Protein AF-A0A972QNT9-F1 (afdb_monomer_lite)

Radius of gyration: 22.12 Å; chains: 1; bounding box: 58×32×55 Å

pLDDT: mean 95.59, std 3.78, range [54.38, 98.5]

Sequence (244 aa):
MSQEIMEFLKPRVGARFKMWLNICAHCGLCANTCHYYTANDNDPKMIPSYKIRFLKEILRKKGKVDRDYLQRVYETVYYECNMCRRCTLYCPFAIDIALMISLLRALLFSQGIAPEGLVRAIENYKKFGNQMAVTDEDWVETIEWCEEETAEELVGLKIPIDKKGAKMLYTVNAREPMFYPQDMMEVAKIFHVAGEDYTYCSKPGWDDTNLSMFCGDLKTSKMIVENTFKRAEELEVKQVAITE

Foldseek 3Di:
DLQLLLVLCVVVCDPLNVCLLPPPPVPLQLQVQFPLCVVVVNPPCLRLNNLLVLVVVCVVCSNPDDPVSLVVNQCCLPVSDPLPQSSQVRDPVNRRSSVSSLSSLLSCVSVVHDDPLLVQQLVLCVPALGSPVQHLVLVVVLQVVLQVVLCVVPPPQDAAELAAAFQEAEADAPCCSVPNVVVVSVVSVVCVVVVHTYYYYSGRQRHQDQSCSSSPVVVSSVVSNVRNVVSCVSSVYNYYHHDD

Structure (mmCIF, N/CA/C/O backbone):
data_AF-A0A972QNT9-F1
#
_entry.id   AF-A0A972QNT9-F1
#
loop_
_atom_site.group_PDB
_atom_site.id
_atom_site.type_symbol
_atom_site.label_atom_id
_atom_site.label_alt_id
_atom_site.label_comp_id
_atom_site.label_asym_id
_atom_site.label_entity_id
_atom_site.label_seq_id
_atom_site.pdbx_PDB_ins_code
_atom_site.Cartn_x
_atom_site.Cartn_y
_atom_site.Cartn_z
_atom_site.occupancy
_atom_site.B_iso_or_equiv
_atom_site.auth_seq_id
_atom_site.auth_comp_id
_atom_site.auth_asym_id
_atom_site.auth_atom_id
_atom_site.pdbx_PDB_model_num
ATOM 1 N N . MET A 1 1 ? 24.161 7.741 -7.741 1.00 73.94 1 MET A N 1
ATOM 2 C CA . MET A 1 1 ? 23.133 7.272 -8.706 1.00 73.94 1 MET A CA 1
ATOM 3 C C . MET A 1 1 ? 23.416 5.904 -9.352 1.00 73.94 1 MET A C 1
ATOM 5 O O . MET A 1 1 ? 22.777 4.942 -8.960 1.00 73.94 1 MET A O 1
ATOM 9 N N . SER A 1 2 ? 24.342 5.725 -10.317 1.00 83.69 2 SER A N 1
ATOM 10 C CA . SER A 1 2 ? 24.477 4.413 -11.014 1.00 83.69 2 SER A CA 1
ATOM 11 C C . SER A 1 2 ? 24.843 3.241 -10.093 1.00 83.69 2 SER A C 1
ATOM 13 O O . SER A 1 2 ? 24.351 2.131 -10.300 1.00 83.69 2 SER A O 1
ATOM 15 N N . GLN A 1 3 ? 25.703 3.475 -9.098 1.00 88.69 3 GLN A N 1
ATOM 16 C CA . GLN A 1 3 ? 26.073 2.467 -8.105 1.00 88.69 3 GLN A CA 1
ATOM 17 C C . GLN A 1 3 ? 24.897 2.150 -7.166 1.00 88.69 3 GLN A C 1
ATOM 19 O O . GLN A 1 3 ? 24.545 0.981 -7.042 1.00 88.69 3 GLN A O 1
ATOM 24 N N . GLU A 1 4 ? 24.230 3.174 -6.624 1.00 94.12 4 GLU A N 1
ATOM 25 C CA . GLU A 1 4 ? 23.027 3.041 -5.779 1.00 94.12 4 GLU A CA 1
ATOM 26 C C . GLU A 1 4 ? 21.903 2.252 -6.470 1.00 94.12 4 GLU A C 1
ATOM 28 O O . GLU A 1 4 ? 21.334 1.340 -5.875 1.00 94.12 4 GLU A O 1
ATOM 33 N N . ILE A 1 5 ? 21.618 2.531 -7.751 1.00 96.62 5 ILE A N 1
ATOM 34 C CA . ILE A 1 5 ? 20.616 1.788 -8.537 1.00 96.62 5 ILE A CA 1
ATOM 35 C C . ILE A 1 5 ? 20.954 0.293 -8.563 1.00 96.62 5 ILE A C 1
ATOM 37 O O . ILE A 1 5 ? 20.082 -0.563 -8.399 1.00 96.62 5 ILE A O 1
ATOM 41 N N . MET A 1 6 ? 22.227 -0.050 -8.769 1.00 96.12 6 MET A N 1
ATOM 42 C CA . MET A 1 6 ? 22.645 -1.449 -8.820 1.00 96.12 6 MET A CA 1
ATOM 43 C C . MET A 1 6 ? 22.682 -2.101 -7.441 1.00 96.12 6 MET A C 1
ATOM 45 O O . MET A 1 6 ? 22.345 -3.279 -7.337 1.00 96.12 6 MET A O 1
ATOM 49 N N . GLU A 1 7 ? 23.063 -1.376 -6.394 1.00 95.94 7 GLU A N 1
ATOM 50 C CA . GLU A 1 7 ? 22.979 -1.842 -5.005 1.00 95.94 7 GLU A CA 1
ATOM 51 C C . GLU A 1 7 ? 21.527 -2.110 -4.594 1.00 95.94 7 GLU A C 1
ATOM 53 O O . GLU A 1 7 ? 21.251 -3.126 -3.956 1.00 95.94 7 GLU A O 1
ATOM 58 N N . PHE A 1 8 ? 20.581 -1.288 -5.055 1.00 95.75 8 PHE A N 1
ATOM 59 C CA . PHE A 1 8 ? 19.152 -1.517 -4.861 1.00 95.75 8 PHE A CA 1
ATOM 60 C C . PHE A 1 8 ? 18.647 -2.757 -5.618 1.00 95.75 8 PHE A C 1
ATOM 62 O O . PHE A 1 8 ? 17.938 -3.594 -5.046 1.00 95.75 8 PHE A O 1
ATOM 69 N N . LEU A 1 9 ? 19.002 -2.893 -6.901 1.00 96.12 9 LEU A N 1
ATOM 70 C CA . LEU A 1 9 ? 18.474 -3.945 -7.778 1.00 96.12 9 LEU A CA 1
ATOM 71 C C . LEU A 1 9 ? 19.100 -5.324 -7.539 1.00 96.12 9 LEU A C 1
ATOM 73 O O . LEU A 1 9 ? 18.381 -6.319 -7.590 1.00 96.12 9 LEU A O 1
ATOM 77 N N . LYS A 1 10 ? 20.412 -5.419 -7.283 1.00 93.88 10 LYS A N 1
ATOM 78 C CA . LYS A 1 10 ? 21.131 -6.700 -7.111 1.00 93.88 10 LYS A CA 1
ATOM 79 C C . LYS A 1 10 ? 20.447 -7.686 -6.148 1.00 93.88 10 LYS A C 1
ATOM 81 O O . LYS A 1 10 ? 20.260 -8.829 -6.562 1.00 93.88 10 LYS A O 1
ATOM 86 N N . PRO A 1 11 ? 20.045 -7.298 -4.922 1.00 94.50 11 PRO A N 1
ATOM 87 C CA . PRO A 1 11 ? 19.382 -8.219 -3.998 1.00 94.50 11 PRO A CA 1
ATOM 88 C C . PRO A 1 11 ? 17.934 -8.548 -4.395 1.00 94.50 11 PRO A C 1
ATOM 90 O O . PRO A 1 11 ? 17.387 -9.541 -3.930 1.00 94.50 11 PRO A O 1
ATOM 93 N N . ARG A 1 12 ? 17.301 -7.736 -5.254 1.00 94.38 12 ARG A N 1
ATOM 94 C CA . ARG A 1 12 ? 15.879 -7.862 -5.631 1.00 94.38 12 ARG A CA 1
ATOM 95 C C . ARG A 1 12 ? 15.669 -8.588 -6.964 1.00 94.38 12 ARG A C 1
ATOM 97 O O . ARG A 1 12 ? 14.634 -9.212 -7.177 1.00 94.38 12 ARG A O 1
ATOM 104 N N . VAL A 1 13 ? 16.657 -8.563 -7.859 1.00 94.62 13 VAL A N 1
ATOM 105 C CA . VAL A 1 13 ? 16.611 -9.201 -9.186 1.00 94.62 13 VAL A CA 1
ATOM 106 C C . VAL A 1 13 ? 17.227 -10.604 -9.121 1.00 94.62 13 VAL A C 1
ATOM 108 O O . VAL A 1 13 ? 18.332 -10.869 -9.607 1.00 94.62 13 VAL A O 1
ATOM 111 N N . GLY A 1 14 ? 16.486 -11.523 -8.500 1.00 92.62 14 GLY A N 1
ATOM 112 C CA . GLY A 1 14 ? 16.843 -12.942 -8.414 1.00 92.62 14 GLY A CA 1
ATOM 113 C C . GLY A 1 14 ? 16.701 -13.705 -9.740 1.00 92.62 14 GLY A C 1
ATOM 114 O O . GLY A 1 14 ? 16.371 -13.141 -10.787 1.00 92.62 14 GLY A O 1
ATOM 115 N N . ALA A 1 15 ? 16.914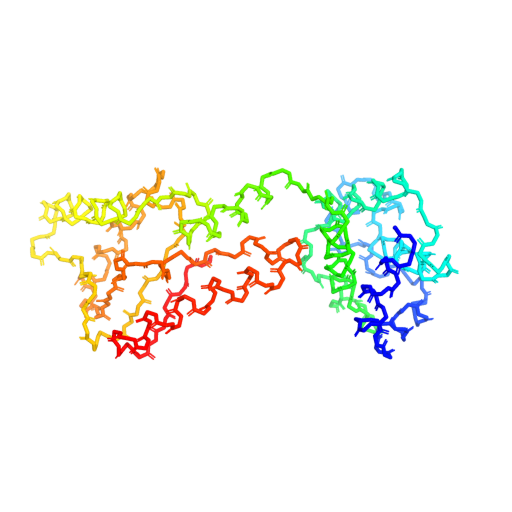 -15.026 -9.697 1.00 94.62 15 ALA A N 1
ATOM 116 C CA . ALA A 1 15 ? 16.818 -15.905 -10.871 1.00 94.62 15 ALA A CA 1
ATOM 117 C C . ALA A 1 15 ? 15.466 -15.789 -11.599 1.00 94.62 15 ALA A C 1
ATOM 119 O O . ALA A 1 15 ? 15.431 -15.742 -12.826 1.00 94.62 15 ALA A O 1
ATOM 120 N N . ARG A 1 16 ? 14.366 -15.644 -10.847 1.00 94.19 16 ARG A N 1
ATOM 121 C CA . ARG A 1 16 ? 13.009 -15.508 -11.396 1.00 94.19 16 ARG A CA 1
ATOM 122 C C . ARG A 1 16 ? 12.838 -14.253 -12.262 1.00 94.19 16 ARG A C 1
ATOM 124 O O . ARG A 1 16 ? 12.377 -14.359 -13.391 1.00 94.19 16 ARG A O 1
ATOM 131 N N . PHE A 1 17 ? 13.285 -13.088 -11.786 1.00 95.00 17 PHE A N 1
ATOM 132 C CA . PHE A 1 17 ? 13.256 -11.852 -12.580 1.00 95.00 17 PHE A CA 1
ATOM 133 C C . PHE A 1 17 ? 14.117 -11.967 -13.838 1.00 95.00 17 PHE A C 1
ATOM 135 O O . PHE A 1 17 ? 13.694 -11.570 -14.922 1.00 95.00 17 PHE A O 1
ATOM 142 N N . LYS A 1 18 ? 15.317 -12.549 -13.717 1.00 93.06 18 LYS A N 1
ATOM 143 C CA . LYS A 1 18 ? 16.200 -12.778 -14.870 1.00 93.06 18 LYS A CA 1
ATOM 144 C C . LYS A 1 18 ? 15.549 -13.701 -15.898 1.00 93.06 18 LYS A C 1
ATOM 146 O O . LYS A 1 18 ? 15.641 -13.422 -17.087 1.00 93.06 18 LYS A O 1
ATOM 151 N N . MET A 1 19 ? 14.880 -14.764 -15.460 1.00 95.06 19 MET A N 1
ATOM 152 C CA . MET A 1 19 ? 14.130 -15.659 -16.339 1.00 95.06 19 MET A CA 1
ATOM 153 C C . MET A 1 19 ? 13.033 -14.887 -17.083 1.00 95.06 19 MET A C 1
ATOM 155 O O . MET A 1 19 ? 13.040 -14.856 -18.310 1.00 95.06 19 MET A O 1
ATOM 159 N N . TRP A 1 20 ? 12.159 -14.180 -16.364 1.00 96.00 20 TRP A N 1
ATOM 160 C CA . TRP A 1 20 ? 11.068 -13.387 -16.945 1.00 96.00 20 TRP A CA 1
ATOM 161 C C . TRP A 1 20 ? 11.520 -12.377 -18.007 1.00 96.00 20 TRP A C 1
ATOM 163 O O . TRP A 1 20 ? 10.890 -12.263 -19.057 1.00 96.00 20 TRP A O 1
ATOM 173 N N . LEU A 1 21 ? 12.645 -11.692 -17.784 1.00 93.88 21 LEU A N 1
ATOM 174 C CA . LEU A 1 21 ? 13.214 -10.725 -18.735 1.00 93.88 21 LEU A CA 1
ATOM 175 C C . LEU A 1 21 ? 13.778 -11.361 -20.023 1.00 93.88 21 LEU A C 1
ATOM 177 O O . LEU A 1 21 ? 14.055 -10.643 -20.996 1.00 93.88 21 LEU A O 1
ATOM 181 N N . ASN A 1 22 ? 13.974 -12.682 -20.027 1.00 93.44 22 ASN A N 1
ATOM 182 C CA . ASN A 1 22 ? 14.562 -13.435 -21.134 1.00 93.44 22 ASN A CA 1
ATOM 183 C C . ASN A 1 22 ? 13.566 -14.347 -21.862 1.00 93.44 22 ASN A C 1
ATOM 185 O O . ASN A 1 22 ? 13.765 -14.594 -23.045 1.00 93.44 22 ASN A O 1
ATOM 189 N N . ILE A 1 23 ? 12.500 -14.817 -21.204 1.00 95.44 23 ILE A N 1
ATOM 190 C CA . ILE A 1 23 ? 11.547 -15.774 -21.802 1.00 95.44 23 ILE A CA 1
ATOM 191 C C . ILE A 1 23 ? 10.364 -15.122 -22.531 1.00 95.44 23 ILE A C 1
ATOM 193 O O . ILE A 1 23 ? 9.531 -15.823 -23.097 1.00 95.44 23 ILE A O 1
ATOM 197 N N . CYS A 1 24 ? 10.243 -13.791 -22.514 1.00 94.62 24 CYS A N 1
ATOM 198 C CA . CYS A 1 24 ? 9.186 -13.107 -23.257 1.00 94.62 24 CYS A CA 1
ATOM 199 C C . CYS A 1 24 ? 9.336 -13.365 -24.766 1.00 94.62 24 CYS A C 1
ATOM 201 O O . CYS A 1 24 ? 10.242 -12.831 -25.398 1.00 94.62 24 CYS A O 1
ATOM 203 N N . ALA A 1 25 ? 8.412 -14.131 -25.352 1.00 94.44 25 ALA A N 1
ATOM 204 C CA . ALA A 1 25 ? 8.405 -14.438 -26.786 1.00 94.44 25 ALA A CA 1
ATOM 205 C C . ALA A 1 25 ? 7.818 -13.317 -27.668 1.00 94.44 25 ALA A C 1
ATOM 207 O O . ALA A 1 25 ? 7.590 -13.528 -28.853 1.00 94.44 25 ALA A O 1
ATOM 208 N N . HIS A 1 26 ? 7.510 -12.145 -27.097 1.00 93.12 26 HIS A N 1
ATOM 209 C CA . HIS A 1 26 ? 6.904 -11.015 -27.815 1.00 93.12 26 HIS A CA 1
ATOM 210 C C . HIS A 1 26 ? 5.596 -11.35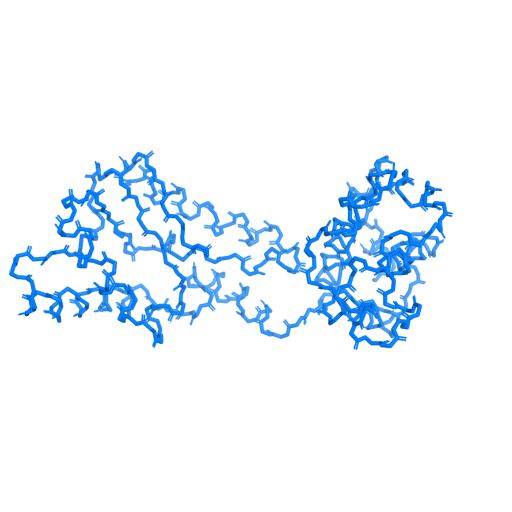2 -28.566 1.00 93.12 26 HIS A C 1
ATOM 212 O O . HIS A 1 26 ? 5.244 -10.690 -29.533 1.00 93.12 26 HIS A O 1
ATOM 218 N N . CYS A 1 27 ? 4.829 -12.338 -28.083 1.00 94.56 27 CYS A N 1
ATOM 219 C CA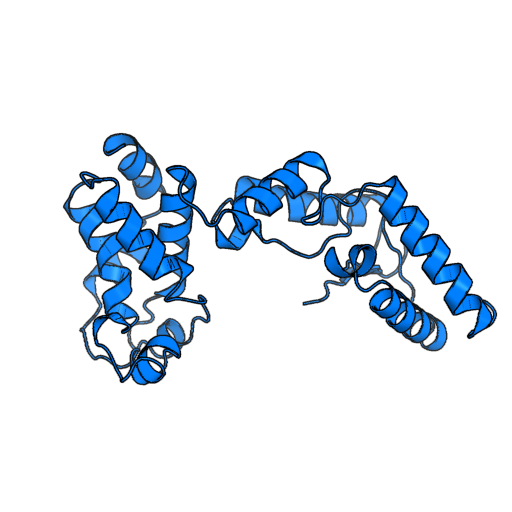 . CYS A 1 27 ? 3.590 -12.812 -28.718 1.00 94.56 27 CYS A CA 1
ATOM 220 C C . CYS A 1 27 ? 2.415 -11.813 -28.704 1.00 94.56 27 CYS A C 1
ATOM 222 O O . CYS A 1 27 ? 1.400 -12.063 -29.341 1.00 94.56 27 CYS A O 1
ATOM 224 N N . GLY A 1 28 ? 2.501 -10.722 -27.936 1.00 93.00 28 GLY A N 1
ATOM 225 C CA . GLY A 1 28 ? 1.459 -9.689 -27.889 1.00 93.00 28 GLY A CA 1
ATOM 226 C C . GLY A 1 28 ? 0.182 -10.052 -27.118 1.00 93.00 28 GLY A C 1
ATOM 227 O O . GLY A 1 28 ? -0.654 -9.179 -26.930 1.00 93.00 28 GLY A O 1
ATOM 228 N N . LEU A 1 29 ? 0.039 -11.269 -26.578 1.00 94.62 29 LEU A N 1
ATOM 229 C CA . LEU A 1 29 ? -1.181 -11.700 -25.864 1.00 94.62 29 LEU A CA 1
ATOM 230 C C . LEU A 1 29 ? -1.547 -10.827 -24.650 1.00 94.62 29 LEU A C 1
ATOM 232 O O . LEU A 1 29 ? -2.711 -10.725 -24.279 1.00 94.62 29 LEU A O 1
ATOM 236 N N . CYS A 1 30 ? -0.568 -10.148 -24.050 1.00 95.81 30 CYS A N 1
ATOM 237 C CA . CYS A 1 30 ? -0.820 -9.205 -22.962 1.00 95.81 30 CYS A CA 1
ATOM 238 C C . CYS A 1 30 ? -1.443 -7.869 -23.420 1.00 95.81 30 CYS A C 1
ATOM 240 O O . CYS A 1 30 ? -1.971 -7.146 -22.576 1.00 95.81 30 CYS A O 1
ATOM 242 N N . ALA A 1 31 ? -1.399 -7.528 -24.713 1.00 96.31 31 ALA A N 1
ATOM 243 C CA . ALA A 1 31 ? -1.800 -6.221 -25.236 1.00 96.31 31 ALA A CA 1
ATOM 244 C C . ALA A 1 31 ? -3.302 -5.956 -25.052 1.00 96.31 31 ALA A C 1
ATOM 246 O O . ALA A 1 31 ? -3.669 -5.090 -24.263 1.00 96.31 31 ALA A O 1
ATOM 247 N N . ASN A 1 32 ? -4.167 -6.772 -25.666 1.00 95.62 32 ASN A N 1
ATOM 248 C CA . ASN A 1 32 ? -5.630 -6.598 -25.624 1.00 95.62 32 ASN A CA 1
ATOM 249 C C . ASN A 1 32 ? -6.240 -6.736 -24.216 1.00 95.62 32 ASN A C 1
ATOM 251 O O . ASN A 1 32 ? -7.397 -6.400 -23.999 1.00 95.62 32 ASN A O 1
ATOM 255 N N . THR A 1 33 ? -5.467 -7.225 -23.245 1.00 94.81 33 THR A N 1
ATOM 256 C CA . THR A 1 33 ? -5.891 -7.339 -21.839 1.00 94.81 33 THR A CA 1
ATOM 257 C C . THR A 1 33 ? -5.624 -6.071 -21.027 1.00 94.81 33 THR A C 1
ATOM 259 O O . THR A 1 33 ? -6.099 -5.943 -19.898 1.00 94.81 33 THR A O 1
ATOM 262 N N . CYS A 1 34 ? -4.818 -5.152 -21.563 1.00 97.06 34 CYS A N 1
ATOM 263 C CA . CYS A 1 34 ? -4.407 -3.936 -20.885 1.00 97.06 34 CYS A CA 1
ATOM 264 C C . CYS A 1 34 ? -5.365 -2.790 -21.208 1.00 97.06 34 CYS A C 1
ATOM 266 O O . CYS A 1 34 ? -5.425 -2.344 -22.350 1.00 97.06 34 CYS A O 1
ATOM 268 N N . HIS A 1 35 ? -6.018 -2.247 -20.178 1.00 95.56 35 HIS A N 1
ATOM 269 C CA . HIS A 1 35 ? -6.923 -1.101 -20.315 1.00 95.56 35 HIS A CA 1
ATOM 270 C C . HIS A 1 35 ? -6.250 0.114 -20.968 1.00 95.56 35 HIS A C 1
ATOM 272 O O . HIS A 1 35 ? -6.862 0.787 -21.786 1.00 95.56 35 HIS A O 1
ATOM 278 N N . TYR A 1 36 ? -4.972 0.360 -20.665 1.00 96.81 36 TYR A N 1
ATOM 279 C CA . TYR A 1 36 ? -4.220 1.450 -21.286 1.00 96.81 36 TYR A CA 1
ATOM 280 C C . TYR A 1 36 ? -3.958 1.215 -22.770 1.00 96.81 36 TYR A C 1
ATOM 282 O O . TYR A 1 36 ? -4.006 2.161 -23.539 1.00 96.81 36 TYR A O 1
ATOM 290 N N . TYR A 1 37 ? -3.698 -0.024 -23.189 1.00 97.19 37 TYR A N 1
ATOM 291 C CA . TYR A 1 37 ? -3.501 -0.325 -24.606 1.00 97.19 37 TYR A CA 1
ATOM 292 C C . TYR A 1 37 ? -4.787 -0.084 -25.395 1.00 97.19 37 TYR A C 1
ATOM 294 O O . TYR A 1 37 ? -4.786 0.674 -26.359 1.00 97.19 37 TYR A O 1
ATOM 302 N N . THR A 1 38 ? -5.899 -0.643 -24.918 1.00 96.56 38 THR A N 1
ATOM 303 C CA . THR A 1 38 ? -7.196 -0.531 -25.593 1.00 96.56 38 THR A CA 1
ATOM 304 C C . THR A 1 38 ? -7.771 0.886 -25.566 1.00 96.56 38 THR A C 1
ATOM 306 O O . THR A 1 38 ? -8.497 1.255 -26.478 1.00 96.56 38 THR A O 1
ATOM 309 N N . ALA A 1 39 ? -7.466 1.680 -24.534 1.00 96.75 39 ALA A N 1
ATOM 310 C CA . ALA A 1 39 ? -7.956 3.055 -24.405 1.00 96.75 39 ALA A CA 1
ATOM 311 C C . ALA A 1 39 ? -7.109 4.101 -25.153 1.00 96.75 39 ALA A C 1
ATOM 313 O O . ALA A 1 39 ? -7.541 5.240 -25.269 1.00 96.75 39 ALA A O 1
ATOM 314 N N . ASN A 1 40 ? -5.912 3.744 -25.632 1.00 96.25 40 ASN A N 1
ATOM 315 C CA . ASN A 1 40 ? -5.003 4.658 -26.336 1.00 96.25 40 ASN A CA 1
ATOM 316 C C . ASN A 1 40 ? -4.785 4.190 -27.781 1.00 96.25 40 ASN A C 1
ATOM 318 O O . ASN A 1 40 ? -3.645 4.001 -28.203 1.00 96.25 40 ASN A O 1
ATOM 322 N N . ASP A 1 41 ? -5.877 3.917 -28.501 1.00 96.75 41 ASP A N 1
ATOM 323 C CA . ASP A 1 41 ? -5.871 3.521 -29.917 1.00 96.75 41 ASP A CA 1
ATOM 324 C C . ASP A 1 41 ? -4.892 2.386 -30.252 1.00 96.75 41 ASP A C 1
ATOM 326 O O . ASP A 1 41 ? -4.287 2.346 -31.325 1.00 96.75 41 ASP A O 1
ATOM 330 N N . ASN A 1 42 ? -4.732 1.437 -29.323 1.00 96.50 42 ASN A N 1
ATOM 331 C CA . ASN A 1 42 ? -3.826 0.304 -29.468 1.00 96.50 42 ASN A CA 1
ATOM 332 C C . ASN A 1 42 ? -2.354 0.718 -29.698 1.00 96.50 42 ASN A C 1
ATOM 334 O O . ASN A 1 42 ? -1.615 0.007 -30.389 1.00 96.50 42 ASN A O 1
ATOM 338 N N . ASP A 1 43 ? -1.901 1.833 -29.100 1.00 96.12 43 ASP A N 1
ATOM 339 C CA . ASP A 1 43 ? -0.501 2.279 -29.150 1.00 96.12 43 ASP A CA 1
ATOM 340 C C . ASP A 1 43 ? 0.440 1.160 -28.647 1.00 96.12 43 ASP A C 1
ATOM 342 O O . ASP A 1 43 ? 0.366 0.756 -27.477 1.00 96.12 43 ASP A O 1
ATOM 346 N N . PRO A 1 44 ? 1.385 0.670 -29.477 1.00 94.12 44 PRO A N 1
ATOM 347 C CA . PRO A 1 44 ? 2.368 -0.334 -29.078 1.00 94.12 44 PRO A CA 1
ATOM 348 C C . PRO A 1 44 ? 3.166 0.016 -27.813 1.00 94.12 44 PRO A C 1
ATOM 350 O O . PRO A 1 44 ? 3.622 -0.891 -27.107 1.00 94.12 44 PRO A O 1
ATOM 353 N N . LYS A 1 45 ? 3.318 1.305 -27.480 1.00 93.06 45 LYS A N 1
ATOM 354 C CA . LYS A 1 45 ? 3.981 1.751 -26.245 1.00 93.06 45 LYS A CA 1
ATOM 355 C C . LYS A 1 45 ? 3.226 1.341 -24.980 1.00 93.06 45 LYS A C 1
ATOM 357 O O . LYS A 1 45 ? 3.843 1.134 -23.933 1.00 93.06 45 LYS A O 1
ATOM 362 N N . MET A 1 46 ? 1.913 1.148 -25.082 1.00 95.56 46 MET A N 1
ATOM 363 C CA . MET A 1 46 ? 1.058 0.765 -23.962 1.00 95.56 46 MET A CA 1
ATOM 364 C C . MET A 1 46 ? 1.045 -0.743 -23.692 1.00 95.56 46 MET A C 1
ATOM 366 O O . MET A 1 46 ? 0.568 -1.162 -22.630 1.00 95.56 46 MET A O 1
ATOM 370 N N . ILE A 1 47 ? 1.607 -1.558 -24.594 1.00 96.19 47 ILE A N 1
ATOM 371 C CA . ILE A 1 47 ? 1.680 -3.013 -24.430 1.00 96.19 47 ILE A CA 1
ATOM 372 C C . ILE A 1 47 ? 2.438 -3.347 -23.131 1.00 96.19 47 ILE A C 1
ATOM 374 O O . ILE A 1 47 ? 3.578 -2.905 -22.952 1.00 96.19 47 ILE A O 1
ATOM 378 N N . PRO A 1 48 ? 1.882 -4.179 -22.230 1.00 96.19 48 PRO A N 1
ATOM 379 C CA . PRO A 1 48 ? 2.517 -4.493 -20.948 1.00 96.19 48 PRO A CA 1
ATOM 380 C C . PRO A 1 48 ? 3.956 -5.016 -21.061 1.00 96.19 48 PRO A C 1
ATOM 382 O O . PRO A 1 48 ? 4.836 -4.587 -20.313 1.00 96.19 48 PRO A O 1
ATOM 385 N N . SER A 1 49 ? 4.239 -5.892 -22.031 1.00 94.94 49 SER A N 1
ATOM 386 C CA . SER A 1 49 ? 5.597 -6.402 -22.263 1.00 94.94 49 SER A CA 1
ATOM 387 C C . SER A 1 49 ? 6.573 -5.332 -22.760 1.00 94.94 49 SER A C 1
ATOM 389 O O . SER A 1 49 ? 7.780 -5.472 -22.576 1.00 94.94 49 SER A O 1
ATOM 391 N N . TYR A 1 50 ? 6.082 -4.263 -23.391 1.00 94.94 50 TYR A N 1
ATOM 392 C CA . TYR A 1 50 ? 6.919 -3.139 -23.800 1.00 94.94 50 TYR A CA 1
ATOM 393 C C . TYR A 1 50 ? 7.301 -2.281 -22.588 1.00 94.94 50 TYR A C 1
ATOM 395 O O . TYR A 1 50 ? 8.441 -1.830 -22.495 1.00 94.94 50 TYR A O 1
ATOM 403 N N . LYS A 1 51 ? 6.411 -2.121 -21.601 1.00 95.00 51 LYS A N 1
ATOM 404 C CA . LYS A 1 51 ? 6.665 -1.344 -20.370 1.00 95.00 51 LYS A CA 1
ATOM 405 C C . LYS A 1 51 ? 7.816 -1.909 -19.530 1.00 95.00 51 LYS A C 1
ATOM 407 O O . LYS A 1 51 ? 8.620 -1.156 -18.992 1.00 95.00 51 LYS A O 1
ATOM 412 N N . ILE A 1 52 ? 7.988 -3.230 -19.493 1.00 93.31 52 ILE A N 1
ATOM 413 C CA . ILE A 1 52 ? 9.081 -3.865 -18.728 1.00 93.31 52 ILE A CA 1
ATOM 414 C C . ILE A 1 52 ? 10.471 -3.711 -19.370 1.00 93.31 52 ILE A C 1
ATOM 416 O O . ILE A 1 52 ? 11.473 -4.060 -18.738 1.00 93.31 52 ILE A O 1
ATOM 420 N N . ARG A 1 53 ? 10.571 -3.159 -20.594 1.00 93.81 53 ARG A N 1
ATOM 421 C CA . ARG A 1 53 ? 11.862 -2.888 -21.258 1.00 93.81 53 ARG A CA 1
ATOM 422 C C . ARG A 1 53 ? 12.774 -2.025 -20.392 1.00 93.81 53 ARG A C 1
ATOM 424 O O . ARG A 1 53 ? 13.980 -2.255 -20.367 1.00 93.81 53 ARG A O 1
ATOM 431 N N . PHE A 1 54 ? 12.188 -1.103 -19.624 1.00 96.44 54 PHE A N 1
ATOM 432 C CA . PHE A 1 54 ? 12.923 -0.197 -18.754 1.00 96.44 54 PHE A CA 1
ATOM 433 C C . PHE A 1 54 ? 13.792 -0.949 -17.746 1.00 96.44 54 PHE A C 1
ATOM 435 O O . PHE A 1 54 ? 14.970 -0.624 -17.603 1.00 96.44 54 PHE A O 1
ATOM 442 N N . LEU A 1 55 ? 13.259 -2.002 -17.116 1.00 96.50 55 LEU A N 1
ATOM 443 C CA . LEU A 1 55 ? 14.015 -2.828 -16.174 1.00 96.50 55 LEU A CA 1
ATOM 444 C C . LEU A 1 55 ? 15.173 -3.552 -16.874 1.00 96.50 55 LEU A C 1
ATOM 446 O O . LEU A 1 55 ? 16.302 -3.538 -16.382 1.00 96.50 55 LEU A O 1
ATOM 450 N N . LYS A 1 56 ? 14.921 -4.134 -18.055 1.00 94.75 56 LYS A N 1
ATOM 451 C CA . LYS A 1 56 ? 15.954 -4.806 -18.864 1.00 94.75 56 LYS A CA 1
ATOM 452 C C . LYS A 1 56 ? 17.079 -3.847 -19.258 1.00 94.75 56 LYS A C 1
ATOM 454 O O . LYS A 1 56 ? 18.256 -4.193 -19.168 1.00 94.75 56 LYS A O 1
ATOM 459 N N . GLU A 1 57 ? 16.727 -2.640 -19.680 1.00 96.25 57 GLU A N 1
ATOM 460 C CA . GLU A 1 57 ? 17.669 -1.605 -20.095 1.00 96.25 57 GLU A CA 1
ATOM 461 C C . GLU A 1 57 ? 18.508 -1.065 -18.935 1.00 96.25 57 GLU A C 1
ATOM 463 O O . GLU A 1 57 ? 19.726 -0.951 -19.092 1.00 96.25 57 GLU A O 1
ATOM 468 N N . ILE A 1 58 ? 17.901 -0.801 -17.772 1.00 97.31 58 ILE A N 1
ATOM 469 C CA . ILE A 1 58 ? 18.618 -0.372 -16.559 1.00 97.31 58 ILE A CA 1
ATOM 470 C C . ILE A 1 58 ? 19.652 -1.430 -16.160 1.00 97.31 58 ILE A C 1
ATOM 472 O O . ILE A 1 58 ? 20.816 -1.100 -15.917 1.00 97.31 58 ILE A O 1
ATOM 476 N N . LEU A 1 59 ? 19.263 -2.710 -16.166 1.00 95.56 59 LEU A N 1
ATOM 477 C CA . LEU A 1 59 ? 20.165 -3.823 -15.862 1.00 95.56 59 LEU A CA 1
ATOM 478 C C . LEU A 1 59 ? 21.304 -3.935 -16.886 1.00 95.56 59 LEU A C 1
ATOM 480 O O . LEU A 1 59 ? 22.468 -4.040 -16.497 1.00 95.56 59 LEU A O 1
ATOM 484 N N . ARG A 1 60 ? 21.001 -3.851 -18.190 1.00 95.25 60 ARG A N 1
ATOM 485 C CA . ARG A 1 60 ? 22.008 -3.900 -19.267 1.00 95.25 60 ARG A CA 1
ATOM 486 C C . ARG A 1 60 ? 23.011 -2.751 -19.168 1.00 95.25 60 ARG A C 1
ATOM 488 O O . ARG A 1 60 ? 24.208 -2.963 -19.351 1.00 95.25 60 ARG A O 1
ATOM 495 N N . LYS A 1 61 ? 22.537 -1.546 -18.847 1.00 96.62 61 LYS A N 1
ATOM 496 C CA . LYS A 1 61 ? 23.372 -0.354 -18.644 1.00 96.62 61 LYS A CA 1
ATOM 497 C C . LYS A 1 61 ? 24.092 -0.350 -17.291 1.00 96.62 61 LYS A C 1
ATOM 499 O O . LYS A 1 61 ? 24.818 0.598 -17.009 1.00 96.62 61 LYS A O 1
ATOM 504 N N . LYS A 1 62 ? 23.930 -1.385 -16.454 1.00 95.69 62 LYS A N 1
ATOM 505 C CA . LYS A 1 62 ? 24.498 -1.461 -15.096 1.00 95.69 62 LYS A CA 1
ATOM 506 C C . LYS A 1 62 ? 24.136 -0.226 -14.254 1.00 95.69 62 LYS A C 1
ATOM 508 O O . LYS A 1 62 ? 24.989 0.334 -13.572 1.00 95.69 62 LYS A O 1
ATOM 513 N N . GLY A 1 63 ? 22.889 0.235 -14.362 1.00 96.00 63 GLY A N 1
ATOM 514 C CA . GLY A 1 63 ? 22.391 1.418 -13.655 1.00 96.00 63 GLY A CA 1
ATOM 515 C C . GLY A 1 63 ? 22.857 2.762 -14.227 1.00 96.00 63 GLY A C 1
ATOM 516 O O . GLY A 1 63 ? 22.501 3.795 -13.673 1.00 96.00 63 GLY A O 1
ATOM 517 N N . LYS A 1 64 ? 23.625 2.789 -15.328 1.00 96.69 64 LYS A N 1
ATOM 518 C CA . LYS A 1 64 ? 24.065 4.028 -15.995 1.00 96.69 64 LYS A CA 1
ATOM 519 C C . LYS A 1 64 ? 22.925 4.641 -16.818 1.00 96.69 64 LYS A C 1
ATOM 521 O O . LYS A 1 64 ? 22.885 4.501 -18.041 1.00 96.69 64 LYS A O 1
ATOM 526 N N . VAL A 1 65 ? 21.976 5.263 -16.131 1.00 96.62 65 VAL A N 1
ATOM 527 C CA . VAL A 1 65 ? 20.839 6.004 -16.698 1.00 96.62 65 VAL A CA 1
ATOM 528 C C . VAL A 1 65 ? 20.792 7.403 -16.090 1.00 96.62 65 VAL A C 1
ATOM 530 O O . VAL A 1 65 ? 21.247 7.586 -14.965 1.00 96.62 65 VAL A O 1
ATOM 533 N N . ASP A 1 66 ? 20.296 8.381 -16.838 1.00 95.38 66 ASP A N 1
ATOM 534 C CA . ASP A 1 66 ? 20.132 9.765 -16.387 1.00 95.38 66 ASP A CA 1
ATOM 535 C C . ASP A 1 66 ? 18.735 10.004 -15.786 1.00 95.38 66 ASP A C 1
ATOM 537 O O . ASP A 1 66 ? 17.873 9.118 -15.763 1.00 95.38 66 ASP A O 1
ATOM 541 N N . ARG A 1 67 ? 18.523 11.215 -15.260 1.00 94.44 67 ARG A N 1
ATOM 542 C CA . ARG A 1 67 ? 17.255 11.606 -14.635 1.00 94.44 67 ARG A CA 1
ATOM 543 C C . ARG A 1 67 ? 16.105 11.638 -15.643 1.00 94.44 67 ARG A C 1
ATOM 545 O O . ARG A 1 67 ? 15.016 11.189 -15.306 1.00 94.44 67 ARG A O 1
ATOM 552 N N . ASP A 1 68 ? 16.363 12.057 -16.878 1.00 96.25 68 ASP A N 1
ATOM 553 C CA . ASP A 1 68 ? 15.367 12.083 -17.958 1.00 96.25 68 ASP A CA 1
ATOM 554 C C . ASP A 1 68 ? 14.894 10.671 -18.325 1.00 96.25 68 ASP A C 1
ATOM 556 O O . ASP A 1 68 ? 13.714 10.421 -18.582 1.00 96.25 68 ASP A O 1
ATOM 560 N N . TYR A 1 69 ? 15.802 9.695 -18.311 1.00 97.12 69 TYR A N 1
ATOM 561 C CA . TYR A 1 69 ? 15.439 8.296 -18.459 1.00 97.12 69 TYR A CA 1
ATOM 562 C C . TYR A 1 69 ? 14.549 7.832 -17.303 1.00 97.12 69 TYR A C 1
ATOM 564 O O . TYR A 1 69 ? 13.517 7.221 -17.569 1.00 97.12 69 TYR A O 1
ATOM 572 N N . LEU A 1 70 ? 14.897 8.137 -16.047 1.00 97.38 70 LEU A N 1
ATOM 573 C CA . LEU A 1 70 ? 14.061 7.791 -14.888 1.00 97.38 70 LEU A CA 1
ATOM 574 C C . LEU A 1 70 ? 12.688 8.477 -14.928 1.00 97.38 70 LEU A C 1
ATOM 576 O O . LEU A 1 70 ? 11.703 7.857 -14.535 1.00 97.38 70 LEU A O 1
ATOM 580 N N . GLN A 1 71 ? 12.597 9.694 -15.466 1.00 96.62 71 GLN A N 1
ATOM 581 C CA . GLN A 1 71 ? 11.330 10.399 -15.662 1.00 96.62 71 GLN A CA 1
ATOM 582 C C . GLN A 1 71 ? 10.412 9.665 -16.653 1.00 96.62 71 GLN A C 1
ATOM 584 O O . GLN A 1 71 ? 9.231 9.474 -16.377 1.00 96.62 71 GLN A O 1
ATOM 589 N N . ARG A 1 72 ? 10.960 9.133 -17.752 1.00 96.69 72 ARG A N 1
ATOM 590 C CA . ARG A 1 72 ? 10.190 8.271 -18.670 1.00 96.69 72 ARG A CA 1
ATOM 591 C C . ARG A 1 72 ? 9.745 6.964 -18.019 1.00 96.69 72 ARG A C 1
ATOM 593 O O . ARG A 1 72 ? 8.653 6.478 -18.296 1.00 96.69 72 ARG A O 1
ATOM 600 N N . VAL A 1 73 ? 10.580 6.378 -17.153 1.00 97.81 73 VAL A N 1
ATOM 601 C CA . VAL A 1 73 ? 10.161 5.210 -16.359 1.00 97.81 73 VAL A CA 1
ATOM 602 C C . VAL A 1 73 ? 8.988 5.599 -15.463 1.00 97.81 73 VAL A C 1
ATOM 604 O O . VAL A 1 73 ? 8.009 4.861 -15.420 1.00 97.81 73 VAL A O 1
ATOM 607 N N . TYR A 1 74 ? 9.078 6.742 -14.778 1.00 97.44 74 TYR A N 1
ATOM 608 C CA . TYR A 1 74 ? 8.047 7.270 -13.885 1.00 97.44 74 TYR A CA 1
ATOM 609 C C . TYR A 1 74 ? 6.702 7.443 -14.593 1.00 97.44 74 TYR A C 1
ATOM 611 O O . TYR A 1 74 ? 5.701 6.912 -14.108 1.00 97.44 74 TYR A O 1
ATOM 619 N N . GLU A 1 75 ? 6.691 8.087 -15.762 1.00 96.31 75 GLU A N 1
ATOM 620 C CA . GLU A 1 75 ? 5.497 8.234 -16.603 1.00 96.31 75 GLU A CA 1
ATOM 621 C C . GLU A 1 75 ? 4.856 6.870 -16.881 1.00 96.31 75 GLU A C 1
ATOM 623 O O . GLU A 1 75 ? 3.692 6.642 -16.549 1.00 96.31 75 GLU A O 1
ATOM 628 N N . THR A 1 76 ? 5.638 5.897 -17.349 1.00 96.38 76 THR A N 1
ATOM 629 C CA . THR A 1 76 ? 5.099 4.571 -17.657 1.00 96.38 76 THR A CA 1
ATOM 630 C C . THR A 1 76 ? 4.600 3.804 -16.432 1.00 96.38 76 THR A C 1
ATOM 632 O O . THR A 1 76 ? 3.543 3.169 -16.483 1.00 96.38 76 THR A O 1
ATOM 635 N N . VAL A 1 77 ? 5.341 3.790 -15.324 1.00 96.44 77 VAL A N 1
ATOM 636 C CA . VAL A 1 77 ? 4.987 2.915 -14.193 1.00 96.44 77 VAL A CA 1
ATOM 637 C C . VAL A 1 77 ? 3.895 3.495 -13.303 1.00 96.44 77 VAL A C 1
ATOM 639 O O . VAL A 1 77 ? 3.200 2.705 -12.660 1.00 96.44 77 VAL A O 1
ATOM 642 N N . TYR A 1 78 ? 3.724 4.821 -13.260 1.00 95.56 78 TYR A N 1
ATOM 643 C CA . TYR A 1 78 ? 2.691 5.481 -12.455 1.00 95.56 78 TYR A CA 1
ATOM 644 C C . TYR A 1 78 ? 1.468 5.924 -13.267 1.00 95.56 78 TYR A C 1
ATOM 646 O O . TYR A 1 78 ? 0.362 5.787 -12.751 1.00 95.56 78 TYR A O 1
ATOM 654 N N . TYR A 1 79 ? 1.624 6.377 -14.517 1.00 93.75 79 TYR A N 1
ATOM 655 C CA . TYR A 1 79 ? 0.498 6.887 -15.318 1.00 93.75 79 TYR A CA 1
ATOM 656 C C . TYR A 1 79 ? -0.043 5.882 -16.331 1.00 93.75 79 TYR A C 1
ATOM 658 O O . TYR A 1 79 ? -1.212 5.964 -16.689 1.00 93.75 79 TYR A O 1
ATOM 666 N N . GLU A 1 80 ? 0.758 4.901 -16.755 1.00 95.56 80 GLU A N 1
ATOM 667 C CA . GLU A 1 80 ? 0.358 3.935 -17.788 1.00 95.56 80 GLU A CA 1
ATOM 668 C C . GLU A 1 80 ? 0.136 2.514 -17.233 1.00 95.56 80 GLU A C 1
ATOM 670 O O . GLU A 1 80 ? -0.022 1.555 -17.993 1.00 95.56 80 GLU A O 1
ATOM 675 N N . CYS A 1 81 ? 0.153 2.310 -15.914 1.00 95.12 81 CYS A N 1
ATOM 676 C CA . CYS A 1 81 ? -0.061 0.994 -15.313 1.00 95.12 81 CYS A CA 1
ATOM 677 C C . CYS A 1 81 ? -0.748 1.101 -13.951 1.00 95.12 81 CYS A C 1
ATOM 679 O O . CYS A 1 81 ? -0.215 1.714 -13.033 1.00 95.12 81 CYS A O 1
ATOM 681 N N . ASN A 1 82 ? -1.877 0.410 -13.784 1.00 92.94 82 ASN A N 1
ATOM 682 C CA . ASN A 1 82 ? -2.603 0.307 -12.513 1.00 92.94 82 ASN A CA 1
ATOM 683 C C . ASN A 1 82 ? -2.297 -0.994 -11.744 1.00 92.94 82 ASN A C 1
ATOM 685 O O . ASN A 1 82 ? -2.960 -1.303 -10.765 1.00 92.94 82 ASN A O 1
ATOM 689 N N . MET A 1 83 ? -1.319 -1.786 -12.203 1.00 94.00 83 MET A N 1
ATOM 690 C CA . MET A 1 83 ? -0.911 -3.063 -11.597 1.00 94.00 83 MET A CA 1
ATOM 691 C C . MET A 1 83 ? -2.039 -4.103 -11.414 1.00 94.00 83 MET A C 1
ATOM 693 O O . MET A 1 83 ? -1.894 -5.017 -10.609 1.00 94.00 83 MET A O 1
ATOM 697 N N . CYS A 1 84 ? -3.102 -4.069 -12.228 1.00 95.06 84 CYS A N 1
ATOM 698 C CA . CYS A 1 84 ? -4.235 -5.014 -12.157 1.00 95.06 84 CYS A CA 1
ATOM 699 C C . CYS A 1 84 ? -3.905 -6.493 -12.461 1.00 95.06 84 CYS A C 1
ATOM 701 O O . CYS A 1 84 ? -4.803 -7.330 -12.488 1.00 95.06 84 CYS A O 1
ATOM 703 N N . ARG A 1 85 ? -2.642 -6.828 -12.769 1.00 95.38 85 ARG A N 1
ATOM 704 C CA . ARG A 1 85 ? -2.138 -8.192 -13.044 1.00 95.38 85 ARG A CA 1
ATOM 705 C C . ARG A 1 85 ? -2.808 -8.969 -14.192 1.00 95.38 85 ARG A C 1
ATOM 707 O O . ARG A 1 85 ? -2.357 -10.075 -14.477 1.00 95.38 85 ARG A O 1
ATOM 714 N N . ARG A 1 86 ? -3.767 -8.407 -14.942 1.00 95.19 86 ARG A N 1
ATOM 715 C CA . ARG A 1 86 ? -4.368 -9.063 -16.130 1.00 95.19 86 ARG A CA 1
ATOM 716 C C . ARG A 1 86 ? -3.308 -9.553 -17.119 1.00 95.19 86 ARG A C 1
ATOM 718 O O . ARG A 1 86 ? -3.318 -10.707 -17.523 1.00 95.19 86 ARG A O 1
ATOM 725 N N . CYS A 1 87 ? -2.322 -8.715 -17.426 1.00 95.81 87 CYS A N 1
ATOM 726 C CA . CYS A 1 87 ? -1.218 -9.086 -18.310 1.00 95.81 87 CYS A CA 1
ATOM 727 C C . CYS A 1 87 ? -0.397 -10.298 -17.823 1.00 95.81 87 CYS A C 1
ATOM 729 O O . CYS A 1 87 ? 0.098 -11.055 -18.654 1.00 95.81 87 CYS A O 1
ATOM 731 N N . THR A 1 88 ? -0.280 -10.493 -16.505 1.00 94.19 88 THR A N 1
ATOM 732 C CA . THR A 1 88 ? 0.377 -11.655 -15.890 1.00 94.19 88 THR A CA 1
ATOM 733 C C . THR A 1 88 ? -0.488 -12.906 -16.049 1.00 94.19 88 THR A C 1
ATOM 735 O O . THR A 1 88 ? 0.028 -13.945 -16.448 1.00 94.19 88 THR A O 1
ATOM 738 N N . LEU A 1 89 ? -1.800 -12.799 -15.801 1.00 94.19 89 LEU A N 1
ATOM 739 C CA . LEU A 1 89 ? -2.750 -13.916 -15.918 1.00 94.19 89 LEU A CA 1
ATOM 740 C C . LEU A 1 89 ? -2.852 -14.465 -17.348 1.00 94.19 89 LEU A C 1
ATOM 742 O O . LEU A 1 89 ? -2.973 -15.668 -17.539 1.00 94.19 89 LEU A O 1
ATOM 746 N N . TYR A 1 90 ? -2.774 -13.590 -18.351 1.00 94.38 90 TYR A N 1
ATOM 747 C CA . TYR A 1 90 ? -2.873 -13.968 -19.764 1.00 94.38 90 TYR A CA 1
ATOM 748 C C . TYR A 1 90 ? -1.521 -14.309 -20.405 1.00 94.38 90 TYR A C 1
ATOM 750 O O . TYR A 1 90 ? -1.459 -14.653 -21.586 1.00 94.38 90 TYR A O 1
ATOM 758 N N . CYS A 1 91 ? -0.415 -14.198 -19.666 1.00 96.06 91 CYS A N 1
ATOM 759 C CA . CYS A 1 91 ? 0.891 -14.556 -20.195 1.00 96.06 91 CYS A CA 1
ATOM 760 C C . CYS A 1 91 ? 1.057 -16.087 -20.200 1.00 96.06 91 CYS A C 1
ATOM 762 O O . CYS A 1 91 ? 1.133 -16.674 -19.120 1.00 96.06 91 CYS A O 1
ATOM 764 N N . PRO A 1 92 ? 1.244 -16.747 -21.363 1.00 95.88 92 PRO A N 1
ATOM 765 C CA . PRO A 1 92 ? 1.436 -18.202 -21.408 1.00 95.88 92 PRO A CA 1
ATOM 766 C C . PRO A 1 92 ? 2.762 -18.656 -20.771 1.00 95.88 92 PRO A C 1
ATOM 768 O O . PRO A 1 92 ? 2.957 -19.836 -20.511 1.00 95.88 92 PRO A O 1
ATOM 771 N N . PHE A 1 93 ? 3.671 -17.714 -20.502 1.00 95.81 93 PHE A N 1
ATOM 772 C CA . PHE A 1 93 ? 4.960 -17.945 -19.846 1.00 95.81 93 PHE A CA 1
ATOM 773 C C . PHE A 1 93 ? 4.949 -17.575 -18.353 1.00 95.81 93 PHE A C 1
ATOM 775 O O . PHE A 1 93 ? 6.010 -17.558 -17.728 1.00 95.81 93 PHE A O 1
ATOM 782 N N . ALA A 1 94 ? 3.784 -17.214 -17.795 1.00 93.75 94 ALA A N 1
ATOM 783 C CA . ALA A 1 94 ? 3.624 -16.780 -16.404 1.00 93.75 94 ALA A CA 1
ATOM 784 C C . ALA A 1 94 ? 4.608 -15.660 -15.996 1.00 93.75 94 ALA A C 1
ATOM 786 O O . ALA A 1 94 ? 5.197 -15.669 -14.909 1.00 93.75 94 ALA A O 1
ATOM 787 N N . ILE A 1 95 ? 4.830 -14.697 -16.898 1.00 96.56 95 ILE A N 1
ATOM 788 C CA . ILE A 1 95 ? 5.681 -13.533 -16.641 1.00 96.56 95 ILE A CA 1
ATOM 789 C C . ILE A 1 95 ? 4.913 -12.551 -15.761 1.00 96.56 95 ILE A C 1
ATOM 791 O O . ILE A 1 95 ? 3.933 -11.957 -16.212 1.00 96.56 95 ILE A O 1
ATOM 795 N N . ASP A 1 96 ? 5.384 -12.333 -14.530 1.00 96.31 96 ASP A N 1
ATOM 796 C CA . ASP A 1 96 ? 4.762 -11.357 -13.632 1.00 96.31 96 ASP A CA 1
ATOM 797 C C . ASP A 1 96 ? 5.208 -9.925 -13.953 1.00 96.31 96 ASP A C 1
ATOM 799 O O . ASP A 1 96 ? 6.147 -9.368 -13.376 1.00 96.31 96 ASP A O 1
ATOM 803 N N . ILE A 1 97 ? 4.517 -9.326 -14.922 1.00 95.44 97 ILE A N 1
ATOM 804 C CA . ILE A 1 97 ? 4.750 -7.948 -15.357 1.00 95.44 97 ILE A CA 1
ATOM 805 C C . ILE A 1 97 ? 4.426 -6.962 -14.235 1.00 95.44 97 ILE A C 1
ATOM 807 O O . ILE A 1 97 ? 5.192 -6.024 -14.019 1.00 95.44 97 ILE A O 1
ATOM 811 N N . ALA A 1 98 ? 3.339 -7.175 -13.491 1.00 95.38 98 ALA A N 1
ATOM 812 C CA . ALA A 1 98 ? 2.951 -6.276 -12.407 1.00 95.38 98 ALA A CA 1
ATOM 813 C C . ALA A 1 98 ? 4.021 -6.218 -11.308 1.00 95.38 98 ALA A C 1
ATOM 815 O O . ALA A 1 98 ? 4.350 -5.133 -10.831 1.00 95.38 98 ALA A O 1
ATOM 816 N N . LEU A 1 99 ? 4.631 -7.356 -10.963 1.00 95.38 99 LEU A N 1
ATOM 817 C CA . LEU A 1 99 ? 5.724 -7.392 -9.991 1.00 95.38 99 LEU A CA 1
ATOM 818 C C . LEU A 1 99 ? 6.993 -6.685 -10.503 1.00 95.38 99 LEU A C 1
ATOM 820 O O . LEU A 1 99 ? 7.672 -6.003 -9.736 1.00 95.38 99 LEU A O 1
ATOM 824 N N . MET A 1 100 ? 7.299 -6.778 -11.801 1.00 96.31 100 MET A N 1
ATOM 825 C CA . MET A 1 100 ? 8.389 -6.001 -12.412 1.00 96.31 100 MET A CA 1
ATOM 826 C C . MET A 1 100 ? 8.116 -4.494 -12.420 1.00 96.31 100 MET A C 1
ATOM 828 O O . MET A 1 100 ? 9.036 -3.712 -12.181 1.00 96.31 100 MET A O 1
ATOM 832 N N . ILE A 1 101 ? 6.867 -4.082 -12.642 1.00 97.00 101 ILE A N 1
ATOM 833 C CA . ILE A 1 101 ? 6.450 -2.680 -12.519 1.00 97.00 101 ILE A CA 1
ATOM 834 C C . ILE A 1 101 ? 6.575 -2.206 -11.065 1.00 97.00 101 ILE A C 1
ATOM 836 O O . ILE A 1 101 ? 7.146 -1.145 -10.829 1.00 97.00 101 ILE A O 1
ATOM 840 N N . SER A 1 102 ? 6.131 -3.004 -10.091 1.00 96.06 102 SER A N 1
ATOM 841 C CA . SER A 1 102 ? 6.287 -2.700 -8.662 1.00 96.06 102 SER A CA 1
ATOM 842 C C . SER A 1 102 ? 7.763 -2.528 -8.269 1.00 96.06 102 SER A C 1
ATOM 844 O O . SER A 1 102 ? 8.107 -1.561 -7.591 1.00 96.06 102 SER A O 1
ATOM 846 N N . LEU A 1 103 ? 8.669 -3.372 -8.784 1.00 96.81 103 LEU A N 1
ATOM 847 C CA . LEU A 1 103 ? 10.112 -3.200 -8.579 1.00 96.81 103 LEU A CA 1
ATOM 848 C C . LEU A 1 103 ? 10.639 -1.883 -9.172 1.00 96.81 103 LEU A C 1
ATOM 850 O O . LEU A 1 103 ? 11.494 -1.242 -8.562 1.00 96.81 103 LEU A O 1
ATOM 854 N N . LEU A 1 104 ? 10.150 -1.469 -10.345 1.00 97.62 104 LEU A N 1
ATOM 855 C CA . LEU A 1 104 ? 10.519 -0.182 -10.940 1.00 97.62 104 LEU A CA 1
ATOM 856 C C . LEU A 1 104 ? 9.991 1.001 -10.118 1.00 97.62 104 LEU A C 1
ATOM 858 O O . LEU A 1 104 ? 10.726 1.967 -9.937 1.00 97.62 104 LEU A O 1
ATOM 862 N N . ARG A 1 105 ? 8.770 0.919 -9.575 1.00 97.56 105 ARG A N 1
ATOM 863 C CA . ARG A 1 105 ? 8.238 1.935 -8.649 1.00 97.56 105 ARG A CA 1
ATOM 864 C C . ARG A 1 105 ? 9.097 2.047 -7.390 1.00 97.56 105 ARG A C 1
ATOM 866 O O . ARG A 1 105 ? 9.516 3.149 -7.053 1.00 97.56 105 ARG A O 1
ATOM 873 N N . ALA A 1 106 ? 9.456 0.910 -6.791 1.00 97.06 106 ALA A N 1
ATOM 874 C CA . ALA A 1 106 ? 10.345 0.847 -5.631 1.00 97.06 106 ALA A CA 1
ATOM 875 C C . ALA A 1 106 ? 11.742 1.414 -5.933 1.00 97.06 106 ALA A C 1
ATOM 877 O O . ALA A 1 106 ? 12.328 2.117 -5.109 1.00 97.06 106 ALA A O 1
ATOM 878 N N . LEU A 1 107 ? 12.273 1.142 -7.132 1.00 97.44 107 LEU A N 1
ATOM 879 C CA . LEU A 1 107 ? 13.524 1.735 -7.594 1.00 97.44 107 LEU A CA 1
ATOM 880 C C . LEU A 1 107 ? 13.401 3.257 -7.680 1.00 97.44 107 LEU A C 1
ATOM 882 O O . LEU A 1 107 ? 14.243 3.945 -7.116 1.00 97.44 107 LEU A O 1
ATOM 886 N N . LEU A 1 108 ? 12.373 3.786 -8.346 1.00 97.44 108 LEU A N 1
ATOM 887 C CA . LEU A 1 108 ? 12.164 5.232 -8.458 1.00 97.44 108 LEU A CA 1
ATOM 888 C C . LEU A 1 108 ? 12.021 5.890 -7.085 1.00 97.44 108 LEU A C 1
ATOM 890 O O . LEU A 1 108 ? 12.697 6.882 -6.820 1.00 97.44 108 LEU A O 1
ATOM 894 N N . PHE A 1 109 ? 11.246 5.285 -6.184 1.00 96.44 109 PHE A N 1
ATOM 895 C CA . PHE A 1 109 ? 11.098 5.769 -4.815 1.00 96.44 109 PHE A CA 1
ATOM 896 C C . PHE A 1 109 ? 12.447 5.820 -4.081 1.00 96.44 109 PHE A C 1
ATOM 898 O O . PHE A 1 109 ? 12.764 6.824 -3.449 1.00 96.44 109 PHE A O 1
ATOM 905 N N . SER A 1 110 ? 13.306 4.803 -4.249 1.00 94.81 110 SER A N 1
ATOM 906 C CA . SER A 1 110 ? 14.670 4.810 -3.687 1.00 94.81 110 SER A CA 1
ATOM 907 C C . SER A 1 110 ? 15.567 5.929 -4.235 1.00 94.81 110 SER A C 1
ATOM 909 O O . SER A 1 110 ? 16.573 6.261 -3.617 1.00 94.81 110 SER A O 1
ATOM 911 N N . GLN A 1 111 ? 15.223 6.492 -5.397 1.00 95.06 111 GLN A N 1
ATOM 912 C CA . GLN A 1 111 ? 15.907 7.630 -6.014 1.00 95.06 111 GLN A CA 1
ATOM 913 C C . GLN A 1 111 ? 15.203 8.970 -5.716 1.00 95.06 111 GLN A C 1
ATOM 915 O O . GLN A 1 111 ? 15.542 9.983 -6.325 1.00 95.06 111 GLN A O 1
ATOM 920 N N . GLY A 1 112 ? 14.209 8.988 -4.818 1.00 94.06 112 GLY A N 1
ATOM 921 C CA . GLY A 1 112 ? 13.429 10.185 -4.489 1.00 94.06 112 GLY A CA 1
ATOM 922 C C . GLY A 1 112 ? 12.424 10.594 -5.572 1.00 94.06 112 GLY A C 1
ATOM 923 O O . GLY A 1 112 ? 12.043 11.759 -5.638 1.00 94.06 112 GLY A O 1
ATOM 924 N N . ILE A 1 113 ? 12.017 9.667 -6.444 1.00 95.69 113 ILE A N 1
ATOM 925 C CA . ILE A 1 113 ? 11.064 9.912 -7.533 1.00 95.69 113 ILE A CA 1
ATOM 926 C C . ILE A 1 113 ? 9.771 9.147 -7.244 1.00 95.69 113 ILE A C 1
ATOM 928 O O . ILE A 1 113 ? 9.713 7.922 -7.356 1.00 95.69 113 ILE A O 1
ATOM 932 N N . ALA A 1 114 ? 8.714 9.873 -6.896 1.00 95.81 114 ALA A N 1
ATOM 933 C CA . ALA A 1 114 ? 7.380 9.326 -6.678 1.00 95.81 114 ALA A CA 1
ATOM 934 C C . ALA A 1 114 ? 6.313 10.424 -6.826 1.00 95.81 114 ALA A C 1
ATOM 936 O O . ALA A 1 114 ? 6.652 11.608 -6.761 1.00 95.81 114 ALA A O 1
ATOM 937 N N . PRO A 1 115 ? 5.034 10.059 -7.026 1.00 96.50 115 PRO A N 1
ATOM 938 C CA . PRO A 1 115 ? 3.942 11.025 -7.041 1.00 96.50 115 PRO A CA 1
ATOM 939 C C . PRO A 1 115 ? 3.835 11.760 -5.702 1.00 96.50 115 PRO A C 1
ATOM 941 O O . PRO A 1 115 ? 3.850 11.123 -4.649 1.00 96.50 115 PRO A O 1
ATOM 944 N N . GLU A 1 116 ? 3.668 13.083 -5.740 1.00 95.19 116 GLU A N 1
ATOM 945 C CA . GLU A 1 116 ? 3.635 13.931 -4.539 1.00 95.19 116 GLU A CA 1
ATOM 946 C C . GLU A 1 116 ? 2.566 13.480 -3.532 1.00 95.19 116 GLU A C 1
ATOM 948 O O . GLU A 1 116 ? 2.845 13.380 -2.340 1.00 95.19 116 GLU A O 1
ATOM 953 N N . GLY A 1 117 ? 1.368 13.123 -4.010 1.00 94.69 117 GLY A N 1
ATOM 954 C CA . GLY A 1 117 ? 0.291 12.630 -3.148 1.00 94.69 117 GLY A CA 1
ATOM 955 C C . GLY A 1 117 ? 0.674 11.369 -2.365 1.00 94.69 117 GLY A C 1
ATOM 956 O O . GLY A 1 117 ? 0.346 11.257 -1.187 1.00 94.69 117 GLY A O 1
ATOM 957 N N . LEU A 1 118 ? 1.437 10.454 -2.977 1.00 95.50 118 LEU A N 1
ATOM 958 C CA . LEU A 1 118 ? 1.921 9.256 -2.286 1.00 95.50 118 LEU A CA 1
ATOM 959 C C . LEU A 1 118 ? 3.044 9.582 -1.298 1.00 95.50 118 LEU A C 1
ATOM 961 O O . LEU A 1 118 ? 3.091 8.988 -0.226 1.00 95.50 118 LEU A O 1
ATOM 965 N N . VAL A 1 119 ? 3.931 10.527 -1.629 1.00 96.50 119 VAL A N 1
ATOM 966 C CA . VAL A 1 119 ? 4.976 10.992 -0.699 1.00 96.50 119 VAL A CA 1
ATOM 967 C C . VAL A 1 119 ? 4.338 11.607 0.545 1.00 96.50 119 VAL A C 1
ATOM 969 O O . VAL A 1 119 ? 4.686 11.212 1.656 1.00 96.50 119 VAL A O 1
ATOM 972 N N . ARG A 1 120 ? 3.342 12.479 0.363 1.00 97.12 120 ARG A N 1
ATOM 973 C CA . ARG A 1 120 ? 2.592 13.102 1.460 1.00 97.12 120 ARG A CA 1
ATOM 974 C C . ARG A 1 120 ? 1.900 12.061 2.341 1.00 97.12 120 ARG A C 1
ATOM 976 O O . ARG A 1 120 ? 2.035 12.112 3.557 1.00 97.12 120 ARG A O 1
ATOM 983 N N . ALA A 1 121 ? 1.228 11.076 1.742 1.00 96.38 121 ALA A N 1
ATOM 984 C CA . ALA A 1 121 ? 0.611 9.985 2.498 1.00 96.38 121 ALA A CA 1
ATOM 985 C C . ALA A 1 121 ? 1.650 9.184 3.307 1.00 96.38 121 ALA A C 1
ATOM 987 O O . ALA A 1 121 ? 1.429 8.887 4.476 1.00 96.38 121 ALA A O 1
ATOM 988 N N . ILE A 1 122 ? 2.815 8.877 2.723 1.00 97.00 122 ILE A N 1
ATOM 989 C CA . ILE A 1 122 ? 3.916 8.181 3.413 1.00 97.00 122 ILE A CA 1
ATOM 990 C C . ILE A 1 122 ? 4.435 8.986 4.611 1.00 97.00 122 ILE A C 1
ATOM 992 O O . ILE A 1 122 ? 4.724 8.406 5.661 1.00 97.00 122 ILE A O 1
ATOM 996 N N . GLU A 1 123 ? 4.578 10.301 4.470 1.00 97.38 123 GLU A N 1
ATOM 997 C CA . GLU A 1 123 ? 4.967 11.190 5.569 1.00 97.38 123 GLU A CA 1
ATOM 998 C C . GLU A 1 123 ? 3.897 11.231 6.665 1.00 97.38 123 GLU A C 1
ATOM 1000 O O . GLU A 1 123 ? 4.233 11.133 7.848 1.00 97.38 123 GLU A O 1
ATOM 1005 N N . ASN A 1 124 ? 2.621 11.268 6.277 1.00 97.88 124 ASN A N 1
ATOM 1006 C CA . ASN A 1 124 ? 1.498 11.220 7.207 1.00 97.88 124 ASN A CA 1
ATOM 1007 C C . ASN A 1 124 ? 1.477 9.908 8.001 1.00 97.88 124 ASN A C 1
ATOM 1009 O O . ASN A 1 124 ? 1.449 9.963 9.228 1.00 97.88 124 ASN A O 1
ATOM 1013 N N . TYR A 1 125 ? 1.638 8.744 7.358 1.00 97.62 125 TYR A N 1
ATOM 1014 C CA . TYR A 1 125 ? 1.743 7.470 8.083 1.00 97.62 125 TYR A CA 1
ATOM 1015 C C . TYR A 1 125 ? 2.896 7.473 9.088 1.00 97.62 125 TYR A C 1
ATOM 1017 O O . TYR A 1 125 ? 2.745 6.982 10.202 1.00 97.62 125 TYR A O 1
ATOM 1025 N N . LYS A 1 126 ? 4.064 8.015 8.717 1.00 96.75 126 LYS A N 1
ATOM 1026 C CA . LYS A 1 126 ? 5.239 8.057 9.605 1.00 96.75 126 LYS A CA 1
ATOM 1027 C C . LYS A 1 126 ? 5.017 8.937 10.835 1.00 96.75 126 LYS A C 1
ATOM 1029 O O . LYS A 1 126 ? 5.620 8.663 11.868 1.00 96.75 126 LYS A O 1
ATOM 1034 N N . LYS A 1 127 ? 4.212 9.995 10.712 1.00 97.38 127 LYS A N 1
ATOM 1035 C CA . LYS A 1 127 ? 3.997 10.985 11.775 1.00 97.38 127 LYS A CA 1
ATOM 1036 C C . LYS A 1 127 ? 2.746 10.714 12.614 1.00 97.38 127 LYS A C 1
ATOM 1038 O O . LYS A 1 127 ? 2.814 10.846 13.829 1.00 97.38 127 LYS A O 1
ATOM 1043 N N . PHE A 1 128 ? 1.641 10.347 11.974 1.00 97.38 128 PHE A N 1
ATOM 1044 C CA . PHE A 1 128 ? 0.312 10.211 12.582 1.00 97.38 128 PHE A CA 1
ATOM 1045 C C . PHE A 1 128 ? -0.216 8.773 12.559 1.00 97.38 128 PHE A C 1
ATOM 1047 O O . PHE A 1 128 ? -1.204 8.464 13.209 1.00 97.38 128 PHE A O 1
ATOM 1054 N N . GLY A 1 129 ? 0.422 7.875 11.803 1.00 96.75 129 GLY A N 1
ATOM 1055 C CA . GLY A 1 129 ? -0.014 6.484 11.702 1.00 96.75 129 GLY A CA 1
ATOM 1056 C C . GLY A 1 129 ? -1.183 6.227 10.748 1.00 96.75 129 GLY A C 1
ATOM 1057 O O . GLY A 1 129 ? -1.590 5.077 10.634 1.00 96.75 129 GLY A O 1
ATOM 1058 N N . ASN A 1 130 ? -1.669 7.251 10.038 1.00 97.00 130 ASN A N 1
ATOM 1059 C CA . ASN A 1 130 ? -2.707 7.163 9.005 1.00 97.00 130 ASN A CA 1
ATOM 1060 C C . ASN A 1 130 ? -2.377 8.069 7.799 1.00 97.00 130 ASN A C 1
ATOM 1062 O O . ASN A 1 130 ? -1.563 8.992 7.918 1.00 97.00 130 ASN A O 1
ATOM 1066 N N . GLN A 1 131 ? -2.997 7.834 6.638 1.00 95.94 131 GLN A N 1
ATOM 1067 C CA . GLN A 1 131 ? -2.707 8.595 5.407 1.00 95.94 131 GLN A CA 1
ATOM 1068 C C . GLN A 1 131 ? -3.194 10.053 5.432 1.00 95.94 131 GLN A C 1
ATOM 1070 O O . GLN A 1 131 ? -2.640 10.885 4.709 1.00 95.94 131 GLN A O 1
ATOM 1075 N N . MET A 1 132 ? -4.217 10.375 6.231 1.00 96.38 132 MET A N 1
ATOM 1076 C CA . MET A 1 132 ? -4.906 11.673 6.208 1.00 96.38 132 MET A CA 1
ATOM 1077 C C . MET A 1 132 ? -4.410 12.658 7.275 1.00 96.38 132 MET A C 1
ATOM 1079 O O . MET A 1 132 ? -4.887 13.787 7.306 1.00 96.38 132 MET A O 1
ATOM 1083 N N . ALA A 1 133 ? -3.426 12.268 8.092 1.00 97.38 133 ALA A N 1
ATOM 1084 C CA . ALA A 1 133 ? -2.938 13.056 9.227 1.00 97.38 133 ALA A CA 1
ATOM 1085 C C . ALA A 1 133 ? -4.016 13.381 10.280 1.00 97.38 133 ALA A C 1
ATOM 1087 O O . ALA A 1 133 ? -3.913 14.394 10.967 1.00 97.38 133 ALA A O 1
ATOM 1088 N N . VAL A 1 134 ? -5.018 12.507 10.424 1.00 97.75 134 VAL A N 1
ATOM 1089 C CA . VAL A 1 134 ? -6.008 12.573 11.510 1.00 97.75 134 VAL A CA 1
ATOM 1090 C C . VAL A 1 134 ? -5.278 12.338 12.831 1.00 97.75 134 VAL A C 1
ATOM 1092 O O . VAL A 1 134 ? -4.484 11.395 12.927 1.00 97.75 134 VAL A O 1
ATOM 1095 N N . THR A 1 135 ? -5.472 13.205 13.821 1.00 98.06 135 THR A N 1
ATOM 1096 C CA . THR A 1 135 ? -4.842 13.022 15.135 1.00 98.06 135 THR A CA 1
ATOM 1097 C C . THR A 1 135 ? -5.572 11.950 15.946 1.00 98.06 135 THR A C 1
ATOM 1099 O O . THR A 1 135 ? -6.712 11.602 15.650 1.00 98.06 135 THR A O 1
ATOM 1102 N N . ASP A 1 136 ? -4.920 11.405 16.978 1.00 97.56 136 ASP A N 1
ATOM 1103 C CA . ASP A 1 136 ? -5.579 10.462 17.895 1.00 97.56 136 ASP A CA 1
ATOM 1104 C C . ASP A 1 136 ? -6.812 11.097 18.571 1.00 97.56 136 ASP A C 1
ATOM 1106 O O . ASP A 1 136 ? -7.771 10.394 18.872 1.00 97.56 136 ASP A O 1
ATOM 1110 N N . GLU A 1 137 ? -6.768 12.414 18.808 1.00 97.69 137 GLU A N 1
ATOM 1111 C CA . GLU A 1 137 ? -7.850 13.206 19.406 1.00 97.69 137 GLU A CA 1
ATOM 1112 C C . GLU A 1 137 ? -9.024 13.322 18.426 1.00 97.69 137 GLU A C 1
ATOM 1114 O O . GLU A 1 137 ? -10.103 12.820 18.728 1.00 97.69 137 GLU A O 1
ATOM 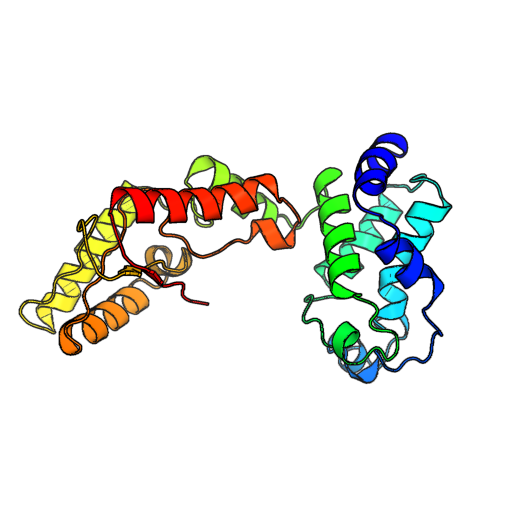1119 N N . ASP A 1 138 ? -8.783 13.840 17.213 1.00 97.75 138 ASP A N 1
ATOM 1120 C CA . ASP A 1 138 ? -9.826 13.987 16.181 1.00 97.75 138 ASP A CA 1
ATOM 1121 C C . ASP A 1 138 ? -10.496 12.642 15.844 1.00 97.75 138 ASP A C 1
ATOM 1123 O O . ASP A 1 138 ? -11.693 12.579 15.564 1.00 97.75 138 ASP A O 1
ATOM 1127 N N . TRP A 1 139 ? -9.726 11.547 15.851 1.00 97.81 139 TRP A N 1
ATOM 1128 C CA . TRP A 1 139 ? -10.242 10.204 15.591 1.00 97.81 139 TRP A CA 1
ATOM 1129 C C . TRP A 1 139 ? -11.258 9.761 16.647 1.00 97.81 139 TRP A C 1
ATOM 1131 O O . TRP A 1 139 ? -12.347 9.303 16.297 1.00 97.81 139 TRP A O 1
ATOM 1141 N N . VAL A 1 140 ? -10.910 9.899 17.928 1.00 98.12 140 VAL A N 1
ATOM 1142 C CA . VAL A 1 140 ? -11.800 9.520 19.033 1.00 98.12 140 VAL A CA 1
ATOM 1143 C C . VAL A 1 140 ? -13.021 10.435 19.065 1.00 98.12 140 VAL A C 1
ATOM 1145 O O . VAL A 1 140 ? -14.134 9.921 19.137 1.00 98.12 140 VAL A O 1
ATOM 1148 N N . GLU A 1 141 ? -12.834 11.747 18.902 1.00 98.00 141 GLU A N 1
ATOM 1149 C CA . GLU A 1 141 ? -13.938 12.715 18.834 1.00 98.00 141 GLU A CA 1
ATOM 1150 C C . GLU A 1 141 ? -14.910 12.389 17.689 1.00 98.00 141 GLU A C 1
ATOM 1152 O O . GLU A 1 141 ? -16.125 12.444 17.864 1.00 98.00 141 GLU A O 1
ATOM 1157 N N . THR A 1 142 ? -14.393 11.973 16.528 1.00 97.94 142 THR A N 1
ATOM 1158 C CA . THR A 1 142 ? -15.238 11.564 15.396 1.00 97.94 142 THR A CA 1
ATOM 1159 C C . THR A 1 142 ? -16.053 10.310 15.717 1.00 97.94 142 THR A C 1
ATOM 1161 O O . THR A 1 142 ? -17.224 10.234 15.350 1.00 97.94 142 THR A O 1
ATOM 1164 N N . ILE A 1 143 ? -15.471 9.321 16.405 1.00 98.00 143 ILE A N 1
ATOM 1165 C CA . ILE A 1 143 ? -16.211 8.120 16.823 1.00 98.00 143 ILE A CA 1
ATOM 1166 C C . ILE A 1 143 ? -17.304 8.473 17.835 1.00 98.00 143 ILE A C 1
ATOM 1168 O O . ILE A 1 143 ? -18.421 7.972 17.713 1.00 98.00 143 ILE A O 1
ATOM 1172 N N . GLU A 1 144 ? -16.989 9.312 18.821 1.00 97.69 144 GLU A N 1
ATOM 1173 C CA . GLU A 1 144 ? -17.940 9.756 19.844 1.00 97.69 144 GLU A CA 1
ATOM 1174 C C . GLU A 1 144 ? -19.109 10.512 19.207 1.00 97.69 144 GLU A C 1
ATOM 1176 O O . GLU A 1 144 ? -20.264 10.176 19.464 1.00 97.69 144 GLU A O 1
ATOM 1181 N N . TRP A 1 145 ? -18.823 11.435 18.284 1.00 97.44 145 TRP A N 1
ATOM 1182 C CA . TRP A 1 145 ? -19.855 12.124 17.513 1.00 97.44 145 TRP A CA 1
ATOM 1183 C C . TRP A 1 145 ? -20.713 11.149 16.691 1.00 97.44 145 TRP A C 1
ATOM 1185 O O . TRP A 1 145 ? -21.940 11.226 16.713 1.00 97.44 145 TRP A O 1
ATOM 1195 N N . CYS A 1 146 ? -20.095 10.171 16.019 1.00 97.56 146 CYS A N 1
ATOM 1196 C CA . CYS A 1 146 ? -20.828 9.125 15.305 1.00 97.56 146 CYS A CA 1
ATOM 1197 C C . CYS A 1 146 ? -21.741 8.306 16.230 1.00 97.56 146 CYS A C 1
ATOM 1199 O O . CYS A 1 146 ? -22.847 7.945 15.826 1.00 97.56 146 CYS A O 1
ATOM 1201 N N . GLU A 1 147 ? -21.305 7.989 17.452 1.00 97.44 147 GLU A N 1
ATOM 1202 C CA . GLU A 1 147 ? -22.134 7.291 18.439 1.00 97.44 147 GLU A CA 1
ATOM 1203 C C . GLU A 1 147 ? -23.343 8.139 18.845 1.00 97.44 147 GLU A C 1
ATOM 1205 O O . GLU A 1 147 ? -24.455 7.615 18.882 1.00 97.44 147 GLU A O 1
ATOM 1210 N N . GLU A 1 148 ? -23.141 9.428 19.122 1.00 96.25 148 GLU A N 1
ATOM 1211 C CA . GLU A 1 148 ? -24.210 10.348 19.525 1.00 96.25 148 GLU A CA 1
ATOM 1212 C C . GLU A 1 148 ? -25.297 10.456 18.451 1.00 96.25 148 GLU A C 1
ATOM 1214 O O . GLU A 1 148 ? -26.460 10.164 18.735 1.00 96.25 148 GLU A O 1
ATOM 1219 N N . GLU A 1 149 ? -24.920 10.765 17.208 1.00 96.50 149 GLU A N 1
ATOM 1220 C CA . GLU A 1 149 ? -25.868 10.918 16.094 1.00 96.50 149 GLU A CA 1
ATOM 1221 C C . GLU A 1 149 ? -26.631 9.615 15.812 1.00 96.50 149 GLU A C 1
ATOM 1223 O O . GLU A 1 149 ? -27.841 9.607 15.585 1.00 96.50 149 GLU A O 1
ATOM 1228 N N . THR A 1 150 ? -25.945 8.470 15.855 1.00 95.81 150 THR A N 1
ATOM 1229 C CA . THR A 1 150 ? -26.593 7.180 15.573 1.00 95.81 150 THR A CA 1
ATOM 1230 C C . THR A 1 150 ? -27.462 6.677 16.719 1.00 95.81 150 THR A C 1
ATOM 1232 O O . THR A 1 150 ? -28.437 5.963 16.467 1.00 95.81 150 THR A O 1
ATOM 1235 N N . ALA A 1 151 ? -27.165 7.060 17.962 1.00 92.31 151 ALA A N 1
ATOM 1236 C CA . ALA A 1 151 ? -27.986 6.732 19.122 1.00 92.31 151 ALA A CA 1
ATOM 1237 C C . ALA A 1 151 ? -29.328 7.487 19.139 1.00 92.31 151 ALA A C 1
ATOM 1239 O O . ALA A 1 151 ? -30.285 6.990 19.744 1.00 92.31 151 ALA A O 1
ATOM 1240 N N . GLU A 1 152 ? -29.429 8.642 18.464 1.00 91.75 152 GLU A N 1
ATOM 1241 C CA . GLU A 1 152 ? -30.707 9.341 18.254 1.00 91.75 152 GLU A CA 1
ATOM 1242 C C . GLU A 1 152 ? -31.659 8.543 17.350 1.00 91.75 152 GLU A C 1
ATOM 1244 O O . GLU A 1 152 ? -32.875 8.549 17.557 1.00 91.75 152 GLU A O 1
ATOM 1249 N N . GLU A 1 153 ? -31.111 7.810 16.377 1.00 93.12 153 GLU A N 1
ATOM 1250 C CA . GLU A 1 153 ? -31.882 6.963 15.463 1.00 93.12 153 GLU A CA 1
ATOM 1251 C C . GLU A 1 153 ? -32.148 5.560 16.031 1.00 93.12 153 GLU A C 1
ATOM 1253 O O . GLU A 1 153 ? -33.253 5.024 15.891 1.00 93.12 153 GLU A O 1
ATOM 1258 N N . LEU A 1 154 ? -31.141 4.947 16.664 1.00 94.12 154 LEU A N 1
ATOM 1259 C CA . LEU A 1 154 ? -31.189 3.588 17.204 1.00 94.12 154 LEU A CA 1
ATOM 1260 C C . LEU A 1 154 ? -30.845 3.583 18.697 1.00 94.12 154 LEU A C 1
ATOM 1262 O O . LEU A 1 154 ? -29.685 3.597 19.108 1.00 94.12 154 LEU A O 1
ATOM 1266 N N . VAL A 1 155 ? -31.889 3.499 19.523 1.00 92.12 155 VAL A N 1
ATOM 1267 C CA . VAL A 1 155 ? -31.771 3.518 20.986 1.00 92.12 155 VAL A CA 1
ATOM 1268 C C . VAL A 1 155 ? -30.836 2.414 21.485 1.00 92.12 155 VAL A C 1
ATOM 1270 O O . VAL A 1 155 ? -31.076 1.227 21.270 1.00 92.12 155 VAL A O 1
ATOM 1273 N N . GLY A 1 156 ? -29.814 2.811 22.246 1.00 92.06 156 GLY A N 1
ATOM 1274 C CA . GLY A 1 156 ? -28.864 1.889 22.873 1.00 92.06 156 GLY A CA 1
ATOM 1275 C C . GLY A 1 156 ? -27.691 1.481 21.981 1.00 92.06 156 GLY A C 1
ATOM 1276 O O . GLY A 1 156 ? -26.886 0.649 22.408 1.00 92.06 156 GLY A O 1
ATOM 1277 N N . LEU A 1 157 ? -27.568 2.056 20.782 1.00 97.06 157 LEU A N 1
ATOM 1278 C CA . LEU A 1 157 ? -26.376 1.910 19.956 1.00 97.06 157 LEU A CA 1
ATOM 1279 C C . LEU A 1 157 ? -25.154 2.494 20.673 1.00 97.06 157 LEU A C 1
ATOM 1281 O O . LEU A 1 157 ? -25.217 3.558 21.287 1.00 97.06 157 LEU A O 1
ATOM 1285 N N . LYS A 1 158 ? -24.059 1.731 20.632 1.00 96.50 158 LYS A N 1
ATOM 1286 C CA . LYS A 1 158 ? -22.743 2.096 21.156 1.00 96.50 158 LYS A CA 1
ATOM 1287 C C . LYS A 1 158 ? -21.671 1.729 20.146 1.00 96.50 158 LYS A C 1
ATOM 1289 O O . LYS A 1 158 ? -21.755 0.658 19.542 1.00 96.50 158 LYS A O 1
ATOM 1294 N N . ILE A 1 159 ? -20.666 2.584 20.010 1.00 97.94 159 ILE A N 1
ATOM 1295 C CA . ILE A 1 159 ? -19.496 2.376 19.167 1.00 97.94 159 ILE A CA 1
ATOM 1296 C C . ILE A 1 159 ? -18.286 2.138 20.084 1.00 97.94 159 ILE A C 1
ATOM 1298 O O . ILE A 1 159 ? -17.664 3.078 20.572 1.00 97.94 159 ILE A O 1
ATOM 1302 N N . PRO A 1 160 ? -17.941 0.872 20.370 1.00 98.00 160 PRO A N 1
ATOM 1303 C CA . PRO A 1 160 ? -16.887 0.548 21.324 1.00 98.00 160 PRO A CA 1
ATOM 1304 C C . PRO A 1 160 ? -15.491 0.950 20.827 1.00 98.00 160 PRO A C 1
ATOM 1306 O O . PRO A 1 160 ? -15.079 0.592 19.720 1.00 98.00 160 PRO A O 1
ATOM 1309 N N . ILE A 1 161 ? -14.731 1.607 21.705 1.00 98.31 161 ILE A N 1
ATOM 1310 C CA . ILE A 1 161 ? -13.309 1.925 21.533 1.00 98.31 161 ILE A CA 1
ATOM 1311 C C . ILE A 1 161 ? -12.503 1.141 22.575 1.00 98.31 161 ILE A C 1
ATOM 1313 O O . ILE A 1 161 ? -12.864 1.105 23.751 1.00 98.31 161 ILE A O 1
ATOM 1317 N N . ASP A 1 162 ? -11.417 0.502 22.141 1.00 98.38 162 ASP A N 1
ATOM 1318 C CA . ASP A 1 162 ? -10.495 -0.287 22.969 1.00 98.38 162 ASP A CA 1
ATOM 1319 C C . ASP A 1 162 ? -11.167 -1.369 23.847 1.00 98.38 162 ASP A C 1
ATOM 1321 O O . ASP A 1 162 ? -10.676 -1.734 24.923 1.00 98.38 162 ASP A O 1
ATOM 1325 N N . LYS A 1 163 ? -12.284 -1.943 23.386 1.00 98.31 163 LYS A N 1
ATOM 1326 C CA . LYS A 1 163 ? -12.955 -3.058 24.060 1.00 98.31 163 LYS A CA 1
ATOM 1327 C C . LYS A 1 163 ? -12.099 -4.321 23.958 1.00 98.31 163 LYS A C 1
ATOM 1329 O O . LYS A 1 163 ? -12.026 -4.971 22.915 1.00 98.31 163 LYS A O 1
ATOM 1334 N N . LYS A 1 164 ? -11.493 -4.704 25.082 1.00 98.25 164 LYS A N 1
ATOM 1335 C CA . LYS A 1 164 ? -10.723 -5.947 25.193 1.00 98.25 164 LYS A CA 1
ATOM 1336 C C . LYS A 1 164 ? -11.586 -7.192 24.989 1.00 98.25 164 LYS A C 1
ATOM 1338 O O . LYS A 1 164 ? -12.695 -7.280 25.517 1.00 98.25 164 LYS A O 1
ATOM 1343 N N . GLY A 1 165 ? -11.043 -8.171 24.272 1.00 98.19 165 GLY A N 1
ATOM 1344 C CA . GLY A 1 165 ? -11.670 -9.465 24.013 1.00 98.19 165 GLY A CA 1
ATOM 1345 C C . GLY A 1 165 ? -12.816 -9.426 23.000 1.00 98.19 165 GLY A C 1
ATOM 1346 O O . GLY A 1 165 ? -13.524 -10.427 22.871 1.00 98.19 165 GLY A O 1
ATOM 1347 N N . ALA A 1 166 ? -13.013 -8.304 22.294 1.00 98.25 166 ALA A N 1
ATOM 1348 C CA . ALA A 1 166 ? -14.009 -8.207 21.231 1.00 98.25 166 ALA A CA 1
ATOM 1349 C C . ALA A 1 166 ? -13.728 -9.231 20.118 1.00 98.25 166 ALA A C 1
ATOM 1351 O O . ALA A 1 166 ? -12.576 -9.552 19.806 1.00 98.25 166 ALA A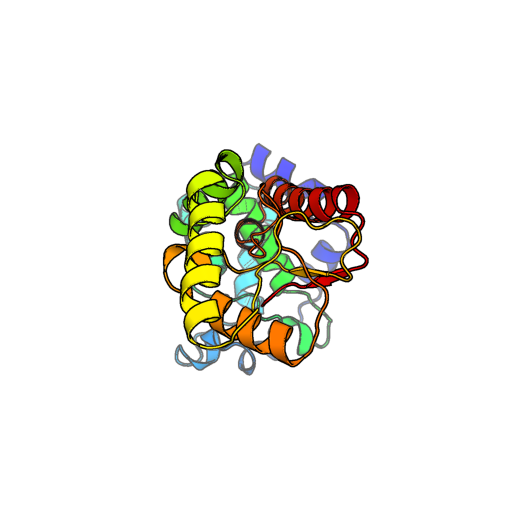 O 1
ATOM 1352 N N . LYS A 1 167 ? -14.776 -9.748 19.471 1.00 98.12 167 LYS A N 1
ATOM 1353 C CA . LYS A 1 167 ? -14.623 -10.674 18.338 1.00 98.12 167 LYS A CA 1
ATOM 1354 C C . LYS A 1 167 ? -13.784 -10.049 17.219 1.00 98.12 167 LYS A C 1
ATOM 1356 O O . LYS A 1 167 ? -12.939 -10.768 16.686 1.00 98.12 167 LYS A O 1
ATOM 1361 N N . MET A 1 168 ? -13.959 -8.767 16.882 1.00 97.44 168 MET A N 1
ATOM 1362 C CA . MET A 1 168 ? -13.167 -8.110 15.832 1.00 97.44 168 MET A CA 1
ATOM 1363 C C . MET A 1 168 ? -12.633 -6.718 16.189 1.00 97.44 168 MET A C 1
ATOM 1365 O O . MET A 1 168 ? -13.340 -5.921 16.797 1.00 97.44 168 MET A O 1
ATOM 1369 N N . LEU A 1 169 ? -11.414 -6.412 15.736 1.00 98.12 169 LEU A N 1
ATOM 1370 C CA . LEU A 1 169 ? -10.962 -5.035 15.520 1.00 98.12 169 LEU A CA 1
ATOM 1371 C C . LEU A 1 169 ? -11.439 -4.611 14.131 1.00 98.12 169 LEU A C 1
ATOM 1373 O O . LEU A 1 169 ? -11.038 -5.225 13.140 1.00 98.12 169 LEU A O 1
ATOM 1377 N N . TYR A 1 170 ? -12.300 -3.603 14.067 1.00 97.75 170 TYR A N 1
ATOM 1378 C CA . TYR A 1 170 ? -12.766 -3.035 12.808 1.00 97.75 170 TYR A CA 1
ATOM 1379 C C . TYR A 1 170 ? -11.872 -1.849 12.435 1.00 97.75 170 TYR A C 1
ATOM 1381 O O . TYR A 1 170 ? -11.661 -0.946 13.247 1.00 97.75 170 TYR A O 1
ATOM 1389 N N . THR A 1 171 ? -11.294 -1.891 11.240 1.00 97.00 171 THR A N 1
ATOM 1390 C CA . THR A 1 171 ? -10.461 -0.823 10.674 1.00 97.00 171 THR A CA 1
ATOM 1391 C C . THR A 1 171 ? -11.225 -0.122 9.558 1.00 97.00 171 THR A C 1
ATOM 1393 O O . THR A 1 171 ? -12.135 -0.716 8.988 1.00 97.00 171 THR A O 1
ATOM 1396 N N . VAL A 1 172 ? -10.860 1.122 9.263 1.00 96.44 172 VAL A N 1
ATOM 1397 C CA . VAL A 1 172 ? -11.550 1.971 8.282 1.00 96.44 172 VAL A CA 1
ATOM 1398 C C . VAL A 1 172 ? -10.556 2.667 7.377 1.00 96.44 172 VAL A C 1
ATOM 1400 O O . VAL A 1 172 ? -9.387 2.864 7.735 1.00 96.44 172 VAL A O 1
ATOM 1403 N N . ASN A 1 173 ? -11.040 3.141 6.237 1.00 95.75 173 ASN A N 1
ATOM 1404 C CA . ASN A 1 173 ? -10.260 4.028 5.402 1.00 95.75 173 ASN A CA 1
ATOM 1405 C C . ASN A 1 173 ? -10.127 5.384 6.100 1.00 95.75 173 ASN A C 1
ATOM 1407 O O . ASN A 1 173 ? -11.130 5.984 6.466 1.00 95.75 173 ASN A O 1
ATOM 1411 N N . ALA A 1 174 ? -8.925 5.962 6.203 1.00 95.25 174 ALA A N 1
ATOM 1412 C CA . ALA A 1 174 ? -8.766 7.286 6.828 1.00 95.25 174 ALA A CA 1
ATOM 1413 C C . ALA A 1 174 ? -9.544 8.443 6.173 1.00 95.25 174 ALA A C 1
ATOM 1415 O O . ALA A 1 174 ? -9.609 9.532 6.741 1.00 95.25 174 ALA A O 1
ATOM 1416 N N . ARG A 1 175 ? -10.153 8.239 5.000 1.00 94.81 175 ARG A N 1
ATOM 1417 C CA . ARG A 1 175 ? -11.119 9.188 4.430 1.00 94.81 175 ARG A CA 1
ATOM 1418 C C . ARG A 1 175 ? -12.466 9.184 5.143 1.00 94.81 175 ARG A C 1
ATOM 1420 O O . ARG A 1 175 ? -13.135 10.208 5.070 1.00 94.81 175 ARG A O 1
ATOM 1427 N N . GLU A 1 176 ? -12.851 8.091 5.790 1.00 95.25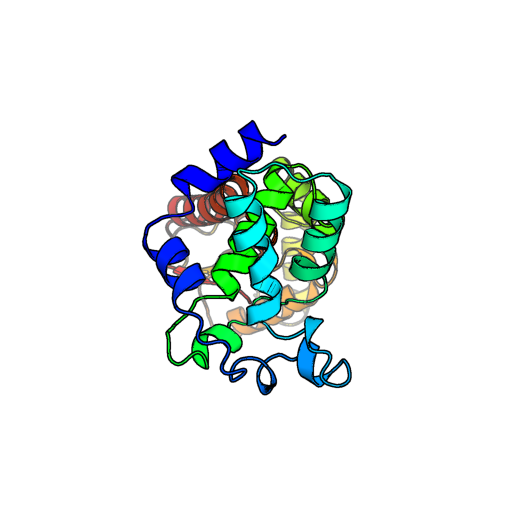 176 GLU A N 1
ATOM 1428 C CA . GLU A 1 176 ? -14.100 7.982 6.543 1.00 95.25 176 GLU A CA 1
ATOM 1429 C C . GLU A 1 176 ? -14.130 8.989 7.694 1.00 95.25 176 GLU A C 1
ATOM 1431 O O . GLU A 1 176 ? -14.918 9.925 7.600 1.00 95.25 176 GLU A O 1
ATOM 1436 N N . PRO A 1 177 ? -13.215 8.963 8.683 1.00 95.38 177 PRO A N 1
ATOM 1437 C CA . PRO A 1 177 ? -13.253 9.961 9.747 1.00 95.38 177 PRO A CA 1
ATOM 1438 C C . PRO A 1 177 ? -12.964 11.388 9.267 1.00 95.38 177 PRO A C 1
ATOM 1440 O O . PRO A 1 177 ? -13.372 12.341 9.914 1.00 95.38 177 PRO A O 1
ATOM 1443 N N . MET A 1 178 ? -12.275 11.568 8.132 1.00 95.12 178 MET A N 1
ATOM 1444 C CA . MET A 1 178 ? -11.969 12.914 7.631 1.00 95.12 178 MET A CA 1
ATOM 1445 C C . MET A 1 178 ? -13.148 13.542 6.867 1.00 95.12 178 MET A C 1
ATOM 1447 O O . MET A 1 178 ? -13.492 14.703 7.064 1.00 95.12 178 MET A O 1
ATOM 1451 N N . PHE A 1 179 ? -13.726 12.812 5.913 1.00 95.00 179 PHE A N 1
ATOM 1452 C CA . PHE A 1 179 ? -14.673 13.359 4.934 1.00 95.00 179 PHE A CA 1
ATOM 1453 C C . PHE A 1 179 ? -16.032 12.671 4.943 1.00 95.00 179 PHE A C 1
ATOM 1455 O O . PHE A 1 179 ? -17.000 13.273 4.479 1.00 95.00 179 PHE A O 1
ATOM 1462 N N . TYR A 1 180 ? -16.085 11.411 5.372 1.00 94.88 180 TYR A N 1
ATOM 1463 C CA . TYR A 1 180 ? -17.239 10.538 5.189 1.00 94.88 180 TYR A CA 1
ATOM 1464 C C . TYR A 1 180 ? -17.628 9.793 6.480 1.00 94.88 180 TYR A C 1
ATOM 1466 O O . TYR A 1 180 ? -17.786 8.573 6.445 1.00 94.88 180 TYR A O 1
ATOM 1474 N N . PRO A 1 181 ? -17.789 10.481 7.628 1.00 95.44 181 PRO A N 1
ATOM 1475 C CA . PRO A 1 181 ? -18.051 9.811 8.902 1.00 95.44 181 PRO A CA 1
ATOM 1476 C C . PRO A 1 181 ? -19.400 9.077 8.914 1.00 95.44 181 PRO A C 1
ATOM 1478 O O . PRO A 1 181 ? -19.578 8.118 9.662 1.00 95.44 181 PRO A O 1
ATOM 1481 N N . GLN A 1 182 ? -20.330 9.450 8.029 1.00 95.06 182 GLN A N 1
ATOM 1482 C CA . GLN A 1 182 ? -21.587 8.726 7.846 1.00 95.06 182 GLN A CA 1
ATOM 1483 C C . GLN A 1 182 ? -21.383 7.257 7.442 1.00 95.06 182 GLN A C 1
ATOM 1485 O O . GLN A 1 182 ? -22.208 6.418 7.784 1.00 95.06 182 GLN A O 1
ATOM 1490 N N . ASP A 1 183 ? -20.282 6.911 6.771 1.00 95.25 183 ASP A N 1
ATOM 1491 C CA . ASP A 1 183 ? -20.013 5.520 6.397 1.00 95.25 183 ASP A CA 1
ATOM 1492 C C . ASP A 1 183 ? -19.760 4.677 7.666 1.00 95.25 183 ASP A C 1
ATOM 1494 O O . ASP A 1 183 ? -20.302 3.578 7.814 1.00 95.25 183 ASP A O 1
ATOM 1498 N N . MET A 1 184 ? -19.056 5.248 8.654 1.00 96.12 184 MET A N 1
ATOM 1499 C CA . MET A 1 184 ? -18.858 4.635 9.972 1.00 96.12 184 MET A CA 1
ATOM 1500 C C . MET A 1 184 ? -20.170 4.516 10.754 1.00 96.12 184 MET A C 1
ATOM 1502 O O . MET A 1 184 ? -20.388 3.515 11.441 1.00 96.12 184 MET A O 1
ATOM 1506 N N . MET A 1 185 ? -21.049 5.518 10.645 1.00 97.12 185 MET A N 1
ATOM 1507 C CA . MET A 1 185 ? -22.378 5.494 11.262 1.00 97.12 185 MET A CA 1
ATOM 1508 C C . MET A 1 185 ? -23.232 4.352 10.715 1.00 97.12 185 MET A C 1
ATOM 1510 O O . MET A 1 185 ? -23.822 3.596 11.485 1.00 97.12 185 MET A O 1
ATOM 1514 N N . GLU A 1 186 ? -23.285 4.188 9.393 1.00 96.31 186 GLU A N 1
ATOM 1515 C CA . GLU A 1 186 ? -24.075 3.130 8.760 1.00 96.31 186 GLU A CA 1
ATOM 1516 C C . GLU A 1 186 ? -23.564 1.737 9.149 1.00 96.31 186 GLU A C 1
ATOM 1518 O O . GLU A 1 186 ? -24.355 0.848 9.478 1.00 96.31 186 GLU A O 1
ATOM 1523 N N . VAL A 1 187 ? -22.243 1.551 9.222 1.00 96.06 187 VAL A N 1
ATOM 1524 C CA . VAL A 1 187 ? -21.652 0.308 9.740 1.00 96.06 187 VAL A CA 1
ATOM 1525 C C . VAL A 1 187 ? -22.034 0.078 11.204 1.00 96.06 187 VAL A C 1
ATOM 1527 O O . VAL A 1 187 ? -22.421 -1.036 11.561 1.00 96.06 187 VAL A O 1
ATOM 1530 N N . ALA A 1 188 ? -21.981 1.110 12.051 1.00 97.12 188 ALA A N 1
ATOM 1531 C CA . ALA A 1 188 ? -22.369 0.998 13.455 1.00 97.12 188 ALA A CA 1
ATOM 1532 C C . ALA A 1 188 ? -23.844 0.592 13.615 1.00 97.12 188 ALA A C 1
ATOM 1534 O O . ALA A 1 188 ? -24.153 -0.295 14.416 1.00 97.12 188 ALA A O 1
ATOM 1535 N N . LYS A 1 189 ? -24.749 1.162 12.806 1.00 97.75 189 LYS A N 1
ATOM 1536 C CA . LYS A 1 189 ? -26.171 0.775 12.763 1.00 97.75 189 LYS A CA 1
ATOM 1537 C C . LYS A 1 189 ? -26.330 -0.700 12.385 1.00 97.75 189 LYS A C 1
ATOM 1539 O O . LYS A 1 189 ? -27.056 -1.435 13.060 1.00 97.75 189 LYS A O 1
ATOM 1544 N N . ILE A 1 190 ? -25.616 -1.158 11.354 1.00 96.69 190 ILE A N 1
ATOM 1545 C CA . ILE A 1 190 ? -25.628 -2.565 10.923 1.00 96.69 190 ILE A CA 1
ATOM 1546 C C . ILE A 1 190 ? -25.129 -3.481 12.045 1.00 96.69 190 ILE A C 1
ATOM 1548 O O . ILE A 1 190 ? -25.798 -4.461 12.375 1.00 96.69 190 ILE A O 1
ATOM 1552 N N . PHE A 1 191 ? -23.982 -3.171 12.651 1.00 97.06 191 PHE A N 1
ATOM 1553 C CA . PHE A 1 191 ? -23.395 -3.987 13.714 1.00 97.06 191 PHE A CA 1
ATOM 1554 C C . PHE A 1 191 ? -24.270 -4.035 14.960 1.00 97.06 191 PHE A C 1
ATOM 1556 O O . PHE A 1 191 ? -24.428 -5.107 15.544 1.00 97.06 191 PHE A O 1
ATOM 1563 N N . HIS A 1 192 ? -24.903 -2.923 15.325 1.00 97.31 192 HIS A N 1
ATOM 1564 C CA . HIS A 1 192 ? -25.851 -2.882 16.429 1.00 97.31 192 HIS A CA 1
ATOM 1565 C C . HIS A 1 192 ? -27.044 -3.817 16.195 1.00 97.31 192 HIS A C 1
ATOM 1567 O O . HIS A 1 192 ? -27.329 -4.673 17.034 1.00 97.31 192 HIS A O 1
ATOM 1573 N N . VAL A 1 193 ? -27.707 -3.711 15.037 1.00 97.00 193 VAL A N 1
ATOM 1574 C CA . VAL A 1 193 ? -28.868 -4.554 14.698 1.00 97.00 193 VAL A CA 1
ATOM 1575 C C . VAL A 1 193 ? -28.476 -6.029 14.567 1.00 97.00 193 VAL A C 1
ATOM 1577 O O . VAL A 1 193 ? -29.238 -6.910 14.965 1.00 97.00 193 VAL A O 1
ATOM 1580 N N . ALA A 1 194 ? -27.283 -6.310 14.042 1.00 97.12 194 ALA A N 1
ATOM 1581 C CA . ALA A 1 194 ? -26.750 -7.664 13.930 1.00 97.12 194 ALA A CA 1
ATOM 1582 C C . ALA A 1 194 ? -26.256 -8.246 15.270 1.00 97.12 194 ALA A C 1
ATOM 1584 O O . ALA A 1 194 ? -25.989 -9.446 15.345 1.00 97.12 194 ALA A O 1
ATOM 1585 N N . GLY A 1 195 ? -26.127 -7.425 16.319 1.00 96.62 195 GLY A N 1
ATOM 1586 C CA . GLY A 1 195 ? -25.519 -7.824 17.588 1.00 96.62 195 GLY A CA 1
ATOM 1587 C C . GLY A 1 195 ? -24.044 -8.209 17.442 1.00 96.62 195 GLY A C 1
ATOM 1588 O O . GLY A 1 195 ? -23.569 -9.100 18.150 1.00 96.62 195 GLY A O 1
ATOM 1589 N N . GLU A 1 196 ? -23.334 -7.594 16.493 1.00 97.19 196 GLU A N 1
ATOM 1590 C CA . GLU A 1 196 ? -21.928 -7.891 16.243 1.00 97.19 196 GLU A CA 1
ATOM 1591 C C . GLU A 1 196 ? -21.024 -7.348 17.350 1.00 97.19 196 GLU A C 1
ATOM 1593 O O . GLU A 1 196 ? -21.206 -6.253 17.880 1.00 97.19 196 GLU A O 1
ATOM 1598 N N . ASP A 1 197 ? -20.016 -8.143 17.695 1.00 98.00 197 ASP A N 1
ATOM 1599 C CA . ASP A 1 197 ? -19.054 -7.817 18.739 1.00 98.00 197 ASP A CA 1
ATOM 1600 C C . ASP A 1 197 ? -17.763 -7.286 18.111 1.00 98.00 197 ASP A C 1
ATOM 1602 O O . ASP A 1 197 ? -16.963 -8.035 17.544 1.00 98.00 197 ASP A O 1
ATOM 1606 N N . TYR A 1 198 ? -17.569 -5.975 18.187 1.00 98.12 198 TYR A N 1
ATOM 1607 C CA . TYR A 1 198 ? -16.443 -5.297 17.560 1.00 98.12 198 TYR A CA 1
ATOM 1608 C C . TYR A 1 198 ? -15.828 -4.250 18.485 1.00 98.12 198 TYR A C 1
ATOM 1610 O O . TYR A 1 198 ? -16.326 -3.995 19.583 1.00 98.12 198 TYR A O 1
ATOM 1618 N N . THR A 1 199 ? -14.713 -3.680 18.046 1.00 98.44 199 THR A N 1
ATOM 1619 C CA . THR A 1 199 ? -14.086 -2.505 18.641 1.00 98.44 199 THR A CA 1
ATOM 1620 C C . THR A 1 199 ? -13.314 -1.737 17.581 1.00 98.44 199 THR A C 1
ATOM 1622 O O . THR A 1 199 ? -12.743 -2.343 16.673 1.00 98.44 199 THR A O 1
ATOM 1625 N N . TYR A 1 200 ? -13.244 -0.421 17.734 1.00 98.06 200 TYR A N 1
ATOM 1626 C CA . TYR A 1 200 ? -12.166 0.392 17.176 1.00 98.06 200 TYR A CA 1
ATOM 1627 C C . TYR A 1 200 ? -10.984 0.436 18.149 1.00 98.06 200 TYR A C 1
ATOM 1629 O O . TYR A 1 200 ? -11.138 0.099 19.327 1.00 98.06 200 TYR A O 1
ATOM 1637 N N . CYS A 1 201 ? -9.810 0.866 17.682 1.00 97.50 201 CYS A N 1
ATOM 1638 C CA . CYS A 1 201 ? -8.682 1.200 18.551 1.00 97.50 201 CYS A CA 1
ATOM 1639 C C . CYS A 1 201 ? -8.448 2.715 18.591 1.00 97.50 201 CYS A C 1
ATOM 1641 O O . CYS A 1 201 ? -8.491 3.371 17.551 1.00 97.50 201 CYS A O 1
ATOM 1643 N N . SER A 1 202 ? -8.144 3.272 19.765 1.00 97.19 202 SER A N 1
ATOM 1644 C CA . SER A 1 202 ? -7.935 4.727 19.936 1.00 97.19 202 SER A CA 1
ATOM 1645 C C . SER A 1 202 ? -6.591 5.241 19.403 1.00 97.19 202 SER A C 1
ATOM 1647 O O . SER A 1 202 ? -6.383 6.443 19.264 1.00 97.19 202 SER A O 1
ATOM 1649 N N . LYS A 1 203 ? -5.647 4.334 19.134 1.00 96.81 203 LYS A N 1
ATOM 1650 C CA . LYS A 1 203 ? -4.266 4.626 18.718 1.00 96.81 203 LYS A CA 1
ATOM 1651 C C . LYS A 1 203 ? -3.986 4.118 17.301 1.00 96.81 203 LYS A C 1
ATOM 1653 O O . LYS A 1 203 ? -4.754 3.291 16.807 1.00 96.81 203 LYS A O 1
ATOM 1658 N N . PRO A 1 204 ? -2.881 4.549 16.654 1.00 96.69 204 PRO A N 1
ATOM 1659 C CA . PRO A 1 204 ? -2.531 4.114 15.307 1.00 96.69 204 PRO A CA 1
ATOM 1660 C C . PRO A 1 204 ? -2.623 2.599 15.100 1.00 96.69 204 PRO A C 1
ATOM 1662 O O . PRO A 1 204 ? -2.092 1.821 15.897 1.00 96.69 204 PRO A O 1
ATOM 1665 N N . GLY A 1 205 ? -3.263 2.207 13.997 1.00 95.94 205 GLY A N 1
ATOM 1666 C CA . GLY A 1 205 ? -3.642 0.821 13.694 1.00 95.94 205 GLY A CA 1
ATOM 1667 C C . GLY A 1 205 ? -5.102 0.651 13.259 1.00 95.94 205 GLY A C 1
ATOM 1668 O O . GLY A 1 205 ? -5.506 -0.472 12.989 1.00 95.94 205 GLY A O 1
ATOM 1669 N N . TRP A 1 206 ? -5.877 1.741 13.200 1.00 96.75 206 TRP A N 1
ATOM 1670 C CA . TRP A 1 206 ? -7.253 1.751 12.697 1.00 96.75 206 TRP A CA 1
ATOM 1671 C C . TRP A 1 206 ? -7.357 2.045 11.191 1.00 96.75 206 TRP A C 1
ATOM 1673 O O . TRP A 1 206 ? -8.357 1.671 10.593 1.00 96.75 206 TRP A O 1
ATOM 1683 N N . ASP A 1 207 ? -6.361 2.708 10.584 1.00 96.38 207 ASP A N 1
ATOM 1684 C CA . ASP A 1 207 ? -6.339 2.997 9.141 1.00 96.38 207 ASP A CA 1
ATOM 1685 C C . ASP A 1 207 ? -5.938 1.740 8.366 1.00 96.38 207 ASP A C 1
ATOM 1687 O O . ASP A 1 207 ? -4.823 1.232 8.527 1.00 96.38 207 ASP A O 1
ATOM 1691 N N . ASP A 1 208 ? -6.840 1.249 7.524 1.00 94.25 208 ASP A N 1
ATOM 1692 C CA . ASP A 1 208 ? -6.633 0.041 6.725 1.00 94.25 208 ASP A CA 1
ATOM 1693 C C . ASP A 1 208 ? -5.904 0.281 5.401 1.00 94.25 208 ASP A C 1
ATOM 1695 O O . ASP A 1 208 ? -5.450 -0.659 4.736 1.00 94.25 208 ASP A O 1
ATOM 1699 N N . THR A 1 209 ? -5.720 1.543 5.023 1.00 94.88 209 THR A N 1
ATOM 1700 C CA . THR A 1 209 ? -5.047 1.872 3.777 1.00 94.88 209 THR A CA 1
ATOM 1701 C C . THR A 1 209 ? -3.539 1.675 3.893 1.00 94.88 209 THR A C 1
ATOM 1703 O O . THR A 1 209 ? -2.905 1.959 4.908 1.00 94.88 209 THR A O 1
ATOM 1706 N N . ASN A 1 210 ? -2.912 1.237 2.799 1.00 94.44 210 ASN A N 1
ATOM 1707 C CA . ASN A 1 210 ? -1.461 1.070 2.739 1.00 94.44 210 ASN A CA 1
ATOM 1708 C C . ASN A 1 210 ? -0.872 1.717 1.486 1.00 94.44 210 ASN A C 1
ATOM 1710 O O . ASN A 1 210 ? -0.257 1.054 0.649 1.00 94.44 210 ASN A O 1
ATOM 1714 N N . LEU A 1 211 ? -1.021 3.038 1.337 1.00 94.44 211 LEU A N 1
ATOM 1715 C CA . LEU A 1 211 ? -0.587 3.706 0.102 1.00 94.44 211 LEU A CA 1
ATOM 1716 C C . LEU A 1 211 ? 0.926 3.598 -0.164 1.00 94.44 211 LEU A C 1
ATOM 1718 O O . LEU A 1 211 ? 1.379 3.653 -1.312 1.00 94.44 211 LEU A O 1
ATOM 1722 N N . SER A 1 212 ? 1.713 3.370 0.887 1.00 95.00 212 SER A N 1
ATOM 1723 C CA . SER A 1 212 ? 3.162 3.172 0.799 1.00 95.00 212 SER A CA 1
ATOM 1724 C C . SER A 1 212 ? 3.563 1.963 -0.065 1.00 95.00 212 SER A C 1
ATOM 1726 O O . SER A 1 212 ? 4.608 1.991 -0.731 1.00 95.00 212 SER A O 1
ATOM 1728 N N . MET A 1 213 ? 2.698 0.941 -0.159 1.00 92.94 213 MET A N 1
ATOM 1729 C CA . MET A 1 213 ? 2.918 -0.228 -1.016 1.00 92.94 213 MET A CA 1
ATOM 1730 C C . MET A 1 213 ? 2.984 0.146 -2.503 1.00 92.94 213 MET A C 1
ATOM 1732 O O . MET A 1 213 ? 3.738 -0.469 -3.261 1.00 92.94 213 MET A O 1
ATOM 1736 N N . PHE A 1 214 ? 2.245 1.177 -2.933 1.00 92.75 214 PHE A N 1
ATOM 1737 C CA . PHE A 1 214 ? 2.196 1.589 -4.339 1.00 92.75 214 PHE A CA 1
ATOM 1738 C C . PHE A 1 214 ? 3.486 2.264 -4.799 1.00 92.75 214 PHE A C 1
ATOM 1740 O O . PHE A 1 214 ? 3.782 2.205 -5.993 1.00 92.75 214 PHE A O 1
ATOM 1747 N N . CYS A 1 215 ? 4.258 2.843 -3.877 1.00 93.06 215 CYS A N 1
ATOM 1748 C CA . CYS A 1 215 ? 5.611 3.350 -4.120 1.00 93.06 215 CYS A CA 1
ATOM 1749 C C . CYS A 1 215 ? 6.694 2.280 -3.943 1.00 93.06 215 CYS A C 1
ATOM 1751 O O . CYS A 1 215 ? 7.833 2.493 -4.349 1.00 93.06 215 CYS A O 1
ATOM 1753 N N . GLY A 1 216 ? 6.369 1.140 -3.328 1.00 92.00 216 GLY A N 1
ATOM 1754 C CA . GLY A 1 216 ? 7.354 0.138 -2.930 1.00 92.00 216 GLY A CA 1
ATOM 1755 C C . GLY A 1 216 ? 8.147 0.501 -1.668 1.00 92.00 216 GLY A C 1
ATOM 1756 O O . GLY A 1 216 ? 9.232 -0.052 -1.465 1.00 92.00 216 GLY A O 1
ATOM 1757 N N . ASP A 1 217 ? 7.625 1.390 -0.810 1.00 95.12 217 ASP A N 1
ATOM 1758 C CA . ASP A 1 217 ? 8.187 1.662 0.523 1.00 95.12 217 ASP A CA 1
ATOM 1759 C C . ASP A 1 217 ? 7.784 0.549 1.500 1.00 95.12 217 ASP A C 1
ATOM 1761 O O . ASP A 1 217 ? 6.877 0.685 2.320 1.00 95.12 217 ASP A O 1
ATOM 1765 N N . LEU A 1 218 ? 8.474 -0.590 1.407 1.00 92.81 218 LEU A N 1
ATOM 1766 C CA . LEU A 1 218 ? 8.197 -1.751 2.257 1.00 92.81 218 LEU A CA 1
ATOM 1767 C C . LEU A 1 218 ? 8.404 -1.469 3.749 1.00 92.81 218 LEU A C 1
ATOM 1769 O O . LEU A 1 218 ? 7.809 -2.156 4.575 1.00 92.81 218 LEU A O 1
ATOM 1773 N N . LYS A 1 219 ? 9.242 -0.488 4.111 1.00 94.56 219 LYS A N 1
ATOM 1774 C CA . LYS A 1 219 ? 9.498 -0.158 5.517 1.00 94.56 219 LYS A CA 1
ATOM 1775 C C . LYS A 1 219 ? 8.254 0.467 6.139 1.00 94.56 219 LYS A C 1
ATOM 1777 O O . LYS A 1 219 ? 7.809 0.006 7.186 1.00 94.56 219 LYS A O 1
ATOM 1782 N N . THR A 1 220 ? 7.689 1.482 5.490 1.00 96.50 220 THR A N 1
ATOM 1783 C CA . THR A 1 220 ? 6.444 2.103 5.959 1.00 96.50 220 THR A CA 1
ATOM 1784 C C . THR A 1 220 ? 5.254 1.171 5.784 1.00 96.50 220 THR A C 1
ATOM 1786 O O . THR A 1 220 ? 4.435 1.082 6.691 1.00 96.50 220 THR A O 1
ATOM 1789 N N . SER A 1 221 ? 5.212 0.391 4.703 1.00 96.44 221 SER A N 1
ATOM 1790 C CA . SER A 1 221 ? 4.138 -0.582 4.483 1.00 96.44 221 SER A CA 1
ATOM 1791 C C . SER A 1 221 ? 4.062 -1.615 5.603 1.00 96.44 221 SER A C 1
ATOM 1793 O O . SER A 1 221 ? 2.976 -1.896 6.106 1.00 96.44 221 SER A O 1
ATOM 1795 N N . LYS A 1 222 ? 5.222 -2.115 6.046 1.00 96.88 222 LYS A N 1
ATOM 1796 C CA . LYS A 1 222 ? 5.338 -3.018 7.193 1.00 96.88 222 LYS A CA 1
ATOM 1797 C C . LYS A 1 222 ? 4.892 -2.351 8.494 1.00 96.88 222 LYS A C 1
ATOM 1799 O O . LYS A 1 222 ? 4.126 -2.956 9.227 1.00 96.88 222 LYS A O 1
ATOM 1804 N N . MET A 1 223 ? 5.323 -1.115 8.747 1.00 97.12 223 MET A N 1
ATOM 1805 C CA . MET A 1 223 ? 4.952 -0.358 9.949 1.00 97.12 223 MET A CA 1
ATOM 1806 C C . MET A 1 223 ? 3.430 -0.197 10.093 1.00 97.12 223 MET A C 1
ATOM 1808 O O . MET A 1 223 ? 2.909 -0.388 11.184 1.00 97.12 223 MET A O 1
ATOM 1812 N N . ILE A 1 224 ? 2.716 0.117 9.004 1.00 96.62 224 ILE A N 1
ATOM 1813 C CA . ILE A 1 224 ? 1.247 0.272 9.013 1.00 96.62 224 ILE A CA 1
ATOM 1814 C C . ILE A 1 224 ? 0.570 -1.034 9.456 1.00 96.62 224 ILE A C 1
ATOM 1816 O O . ILE A 1 224 ? -0.266 -1.045 10.359 1.00 96.62 224 ILE A O 1
ATOM 1820 N N . VAL A 1 225 ? 0.990 -2.157 8.868 1.00 96.19 225 VAL A N 1
ATOM 1821 C CA . VAL A 1 225 ? 0.462 -3.482 9.214 1.00 96.19 225 VAL A CA 1
ATOM 1822 C C . VAL A 1 225 ? 0.824 -3.854 10.656 1.00 96.19 225 VAL A C 1
ATOM 1824 O O . VAL A 1 225 ? -0.040 -4.280 11.414 1.00 96.19 225 VAL A O 1
ATOM 1827 N N . GLU A 1 226 ? 2.076 -3.644 11.071 1.00 97.19 226 GLU A N 1
ATOM 1828 C CA . GLU A 1 226 ? 2.530 -3.917 12.442 1.00 97.19 226 GLU A CA 1
ATOM 1829 C C . GLU A 1 226 ? 1.750 -3.113 13.486 1.00 97.19 226 GLU A C 1
ATOM 1831 O O . GLU A 1 226 ? 1.433 -3.660 14.539 1.00 97.19 226 GLU A O 1
ATOM 1836 N N . ASN A 1 227 ? 1.389 -1.858 13.202 1.00 96.94 227 ASN A N 1
ATOM 1837 C CA . ASN A 1 227 ? 0.555 -1.055 14.099 1.00 96.94 227 ASN A CA 1
ATOM 1838 C C . ASN A 1 227 ? -0.811 -1.716 14.328 1.00 96.94 227 ASN A C 1
ATOM 1840 O O . ASN A 1 227 ? -1.212 -1.897 15.476 1.00 96.94 227 ASN A O 1
ATOM 1844 N N . THR A 1 228 ? -1.474 -2.140 13.249 1.00 97.31 228 THR A N 1
ATOM 1845 C CA . THR A 1 228 ? -2.779 -2.821 13.298 1.00 97.31 228 THR A CA 1
ATOM 1846 C C . THR A 1 228 ? -2.702 -4.119 14.102 1.00 97.31 228 THR A C 1
ATOM 1848 O O . THR A 1 228 ? -3.467 -4.319 15.045 1.00 97.31 228 THR A O 1
ATOM 1851 N N . PHE A 1 229 ? -1.724 -4.981 13.801 1.00 97.12 229 PHE A N 1
ATOM 1852 C CA . PHE A 1 229 ? -1.536 -6.240 14.532 1.00 97.12 229 PHE A CA 1
ATOM 1853 C C . PHE A 1 229 ? -1.196 -6.009 16.005 1.00 97.12 229 PHE A C 1
ATOM 1855 O O . PHE A 1 229 ? -1.746 -6.686 16.868 1.00 97.12 229 PHE A O 1
ATOM 1862 N N . LYS A 1 230 ? -0.366 -5.008 16.315 1.00 98.00 230 LYS A N 1
ATOM 1863 C CA . LYS A 1 230 ? -0.053 -4.637 17.698 1.00 98.00 230 LYS A CA 1
ATOM 1864 C C . LYS A 1 230 ? -1.311 -4.218 18.467 1.00 98.00 230 LYS A C 1
ATOM 1866 O O . LYS A 1 230 ? -1.455 -4.591 19.627 1.00 98.00 230 LYS A O 1
ATOM 1871 N N . ARG A 1 231 ? -2.218 -3.442 17.854 1.00 97.69 231 ARG A N 1
ATOM 1872 C CA . ARG A 1 231 ? -3.507 -3.085 18.479 1.00 97.69 231 ARG A CA 1
ATOM 1873 C C . ARG A 1 231 ? -4.375 -4.322 18.691 1.00 97.69 231 ARG A C 1
ATOM 1875 O O . ARG A 1 231 ? -4.913 -4.499 19.778 1.00 97.69 231 ARG A O 1
ATOM 1882 N N . ALA A 1 232 ? -4.470 -5.186 17.683 1.00 98.06 232 ALA A N 1
ATOM 1883 C CA . ALA A 1 232 ? -5.254 -6.412 17.764 1.00 98.06 232 ALA A CA 1
ATOM 1884 C C . ALA A 1 232 ? -4.778 -7.337 18.903 1.00 98.06 232 ALA A C 1
ATOM 1886 O O . ALA A 1 232 ? -5.599 -7.854 19.658 1.00 98.06 232 ALA A O 1
ATOM 1887 N N . GLU A 1 233 ? -3.461 -7.495 19.068 1.00 98.25 233 GLU A N 1
ATOM 1888 C CA . GLU A 1 233 ? -2.862 -8.271 20.162 1.00 98.25 233 GLU A CA 1
ATOM 1889 C C . GLU A 1 233 ? -3.132 -7.644 21.539 1.00 98.25 233 GLU A C 1
ATOM 1891 O O . GLU A 1 233 ? -3.553 -8.346 22.455 1.00 98.25 233 GLU A O 1
ATOM 1896 N N . GLU A 1 234 ? -2.935 -6.330 21.697 1.00 98.25 234 GLU A N 1
ATOM 1897 C CA . GLU A 1 234 ? -3.167 -5.629 22.972 1.00 98.25 234 GLU A CA 1
ATOM 1898 C C . GLU A 1 234 ? -4.638 -5.635 23.416 1.00 98.25 234 GLU A C 1
ATOM 1900 O O . GLU A 1 234 ? -4.927 -5.631 24.619 1.00 98.25 234 GLU A O 1
ATOM 1905 N N . LEU A 1 235 ? -5.557 -5.632 22.448 1.00 98.50 235 LEU A N 1
ATOM 1906 C CA . LEU A 1 235 ? -6.999 -5.712 22.669 1.00 98.50 235 LEU A CA 1
ATOM 1907 C C . LEU A 1 235 ? -7.514 -7.154 22.724 1.00 98.50 235 LEU A C 1
ATOM 1909 O O . LEU A 1 235 ? -8.694 -7.353 22.994 1.00 98.50 235 LEU A O 1
ATOM 1913 N N . GLU A 1 236 ? -6.659 -8.157 22.512 1.00 98.44 236 GLU A N 1
ATOM 1914 C CA . GLU A 1 236 ? -7.014 -9.581 22.573 1.00 98.44 236 GLU A CA 1
ATOM 1915 C C . GLU A 1 236 ? -8.182 -9.954 21.633 1.00 98.44 236 GLU A C 1
ATOM 1917 O O . GLU A 1 236 ? -9.010 -10.813 21.953 1.00 98.44 236 GLU A O 1
ATOM 1922 N N . VAL A 1 237 ? -8.274 -9.301 20.466 1.00 98.44 237 VAL A N 1
ATOM 1923 C CA . VAL A 1 237 ? -9.332 -9.591 19.483 1.00 98.44 237 VAL A CA 1
ATOM 1924 C C . VAL A 1 237 ? -9.036 -10.868 18.697 1.00 98.44 237 VAL A C 1
ATOM 1926 O O . VAL A 1 237 ? -7.885 -11.271 18.528 1.00 98.44 237 VAL A O 1
ATOM 1929 N N . LYS A 1 238 ? -10.080 -11.510 18.161 1.00 96.94 238 LYS A N 1
ATOM 1930 C CA . LYS A 1 238 ? -9.934 -12.775 17.410 1.00 96.94 238 LYS A CA 1
ATOM 1931 C C . LYS A 1 238 ? -9.652 -12.582 15.921 1.00 96.94 238 LYS A C 1
ATOM 1933 O O . LYS A 1 238 ? -9.094 -13.478 15.292 1.00 96.94 238 LYS A O 1
ATOM 1938 N N . GLN A 1 239 ? -10.073 -11.456 15.351 1.00 97.06 239 GLN A N 1
ATOM 1939 C CA . GLN A 1 239 ? -9.920 -11.138 13.930 1.00 97.06 239 GLN A CA 1
ATOM 1940 C C . GLN A 1 239 ? -9.783 -9.626 13.713 1.00 97.06 239 GLN A C 1
ATOM 1942 O O . GLN A 1 239 ? -10.258 -8.828 14.519 1.00 97.06 239 GLN A O 1
ATOM 1947 N N . VAL A 1 240 ? -9.152 -9.251 12.602 1.00 96.94 240 VAL A N 1
ATOM 1948 C CA . VAL A 1 240 ? -9.117 -7.875 12.093 1.00 96.94 240 VAL A CA 1
ATOM 1949 C C . VAL A 1 240 ? -9.999 -7.829 10.850 1.00 96.94 240 VAL A C 1
ATOM 1951 O O . VAL A 1 240 ? -9.810 -8.636 9.938 1.00 96.94 240 VAL A O 1
ATOM 1954 N N . ALA A 1 241 ? -10.971 -6.924 10.835 1.00 95.25 241 ALA A N 1
ATOM 1955 C CA . ALA A 1 241 ? -11.848 -6.683 9.698 1.00 95.25 241 ALA A CA 1
ATOM 1956 C C . ALA A 1 241 ? -11.358 -5.439 8.951 1.00 95.25 241 ALA A C 1
ATOM 1958 O O . ALA A 1 241 ? -11.354 -4.353 9.520 1.00 95.25 241 ALA A O 1
ATOM 1959 N N . ILE A 1 242 ? -10.934 -5.638 7.702 1.00 89.00 242 ILE A N 1
ATOM 1960 C CA . ILE A 1 242 ? -10.377 -4.620 6.803 1.00 89.00 242 ILE A CA 1
ATOM 1961 C C . ILE A 1 242 ? -11.432 -4.295 5.746 1.00 89.00 242 ILE A C 1
ATOM 1963 O O . ILE A 1 242 ? -11.984 -5.223 5.144 1.00 89.00 242 ILE A O 1
ATOM 1967 N N . THR A 1 243 ? -11.689 -3.011 5.512 1.00 73.50 243 THR A N 1
ATOM 1968 C CA . THR A 1 243 ? -12.594 -2.541 4.461 1.00 73.50 243 THR A CA 1
ATOM 1969 C C . THR A 1 243 ? -11.805 -2.109 3.222 1.00 73.50 243 THR A C 1
ATOM 1971 O O . THR A 1 243 ? -11.104 -1.107 3.238 1.00 73.50 243 THR A O 1
ATOM 1974 N N . GLU A 1 244 ? -11.891 -2.876 2.128 1.00 54.38 244 GLU A N 1
ATOM 1975 C CA . GLU A 1 244 ? -11.338 -2.496 0.808 1.00 54.38 244 GLU A CA 1
ATOM 1976 C C . GLU A 1 244 ? -12.435 -2.155 -0.205 1.00 54.38 244 GLU A C 1
ATOM 1978 O O . GLU A 1 244 ? -13.420 -2.926 -0.298 1.00 54.38 244 GLU A O 1
#

Secondary structure (DSSP, 8-state):
-HHHHHHHHTTT--HHHHHHHHH-----TTSTT-HHHHHTTT-GGG-HHHHTHHHHHHHHTTT---HHHHHHHHIIIIIS-----HHHHT-TT---HHHHHHHHHHHHHHTT---HHHHHHHHHHHHHSSTT---HHHHHHHHHHHHHHHHHHSTT----BS-TT-SEEE-B-THHHHH-HHHHHHHHHHHHHHT--EEB-SSS--B---THHHHT-HHHHHHHHHHHHHHHHHTT-SEEE---